Protein AF-F4P5S2-F1 (afdb_monomer)

Structure (mmCIF, N/CA/C/O backbone):
data_AF-F4P5S2-F1
#
_entry.id   AF-F4P5S2-F1
#
loop_
_atom_site.group_PDB
_atom_site.id
_atom_site.type_symbol
_atom_site.label_atom_id
_atom_site.label_alt_id
_atom_site.label_comp_id
_atom_site.label_asym_id
_atom_site.label_entity_id
_atom_site.label_seq_id
_atom_site.pdbx_PDB_ins_code
_atom_site.Cartn_x
_atom_site.Cartn_y
_atom_site.Cartn_z
_atom_site.occupancy
_atom_site.B_iso_or_equiv
_atom_site.auth_seq_id
_atom_site.auth_comp_id
_atom_site.auth_asym_id
_atom_site.auth_atom_id
_atom_site.pdbx_PDB_model_num
ATOM 1 N N . MET A 1 1 ? -34.355 9.471 0.341 1.00 39.41 1 MET A N 1
ATOM 2 C CA . MET A 1 1 ? -32.904 9.428 0.602 1.00 39.41 1 MET A CA 1
ATOM 3 C C . MET A 1 1 ? -32.851 9.236 2.093 1.00 39.41 1 MET A C 1
ATOM 5 O O . MET A 1 1 ? -32.996 10.205 2.818 1.00 39.41 1 MET A O 1
ATOM 9 N N . ASP A 1 2 ? -32.959 7.976 2.501 1.00 43.66 2 ASP A N 1
ATOM 10 C CA . ASP A 1 2 ? -33.248 7.630 3.889 1.00 43.66 2 ASP A CA 1
ATOM 11 C C . ASP A 1 2 ? -32.023 7.962 4.747 1.00 43.66 2 ASP A C 1
ATOM 13 O O . ASP A 1 2 ? -30.894 7.667 4.350 1.00 43.66 2 ASP A O 1
ATOM 17 N N . ASP A 1 3 ? -32.262 8.644 5.869 1.00 42.47 3 ASP A N 1
ATOM 18 C CA . ASP A 1 3 ? -31.265 9.054 6.859 1.00 42.47 3 ASP A CA 1
ATOM 19 C C . ASP A 1 3 ? -30.568 7.818 7.447 1.00 42.47 3 ASP A C 1
ATOM 21 O O . ASP A 1 3 ? -30.984 7.263 8.462 1.00 42.47 3 ASP A O 1
ATOM 25 N N . PHE A 1 4 ? -29.470 7.381 6.833 1.00 51.34 4 PHE A N 1
ATOM 26 C CA . PHE A 1 4 ? -28.560 6.415 7.457 1.00 51.34 4 PHE A CA 1
ATOM 27 C C . PHE A 1 4 ? -27.821 7.010 8.671 1.00 51.34 4 PHE A C 1
ATOM 29 O O . PHE A 1 4 ? -27.240 6.259 9.448 1.00 51.34 4 PHE A O 1
ATOM 36 N N . ASP A 1 5 ? -27.908 8.328 8.889 1.00 53.31 5 ASP A N 1
ATOM 37 C CA . ASP A 1 5 ? -27.388 9.012 10.081 1.00 53.31 5 ASP A CA 1
ATOM 38 C C . ASP A 1 5 ? -28.162 8.665 11.371 1.00 53.31 5 ASP A C 1
ATOM 40 O O . ASP A 1 5 ? -27.690 8.965 12.468 1.00 53.31 5 ASP A O 1
ATOM 44 N N . SER A 1 6 ? -29.333 8.013 11.289 1.00 57.22 6 SER A N 1
ATOM 45 C CA . SER A 1 6 ? -30.116 7.656 12.483 1.00 57.22 6 SER A CA 1
ATOM 46 C C . SER A 1 6 ? -29.718 6.323 13.124 1.00 57.22 6 SER A C 1
ATOM 48 O O . SER A 1 6 ? -30.182 6.018 14.224 1.00 57.22 6 SER A O 1
ATOM 50 N N . VAL A 1 7 ? -28.911 5.498 12.450 1.00 62.19 7 VAL A N 1
ATOM 51 C CA . VAL A 1 7 ? -28.465 4.204 12.980 1.00 62.19 7 VAL A CA 1
ATOM 52 C C . VAL A 1 7 ? -27.011 4.337 13.404 1.00 62.19 7 VAL A C 1
ATOM 54 O O . VAL A 1 7 ? -26.093 4.168 12.605 1.00 62.19 7 VAL A O 1
ATOM 57 N N . LEU A 1 8 ? -26.801 4.638 14.686 1.00 71.31 8 LEU A N 1
ATOM 58 C CA . LEU A 1 8 ? -25.478 4.575 15.294 1.00 71.31 8 LEU A CA 1
ATOM 59 C C . LEU A 1 8 ? -25.042 3.105 15.355 1.00 71.31 8 LEU A C 1
ATOM 61 O O . LEU A 1 8 ? -25.418 2.369 16.266 1.00 71.31 8 LEU A O 1
ATOM 65 N N . VAL A 1 9 ? -24.285 2.671 14.351 1.00 77.06 9 VAL A N 1
ATOM 66 C CA . VAL A 1 9 ? -23.617 1.369 14.360 1.00 77.06 9 VAL A CA 1
ATOM 67 C C . VAL A 1 9 ? -22.382 1.500 15.244 1.00 77.06 9 VAL A C 1
ATOM 69 O O . VAL A 1 9 ? -21.414 2.154 14.859 1.00 77.06 9 VAL A O 1
ATOM 72 N N . ASP A 1 10 ? -22.438 0.909 16.435 1.00 81.12 10 ASP A N 1
ATOM 73 C CA . ASP A 1 10 ? -21.321 0.899 17.377 1.00 81.12 10 ASP A CA 1
ATOM 74 C C . ASP A 1 10 ? -20.525 -0.408 17.269 1.00 81.12 10 ASP A C 1
ATOM 76 O O . ASP A 1 10 ? -21.088 -1.502 17.187 1.00 81.12 10 ASP A O 1
ATOM 80 N N . CYS A 1 11 ? -19.204 -0.282 17.269 1.00 81.31 11 CYS A N 1
ATOM 81 C CA . CYS A 1 11 ? -18.272 -1.385 17.434 1.00 81.31 11 CYS A CA 1
ATOM 82 C C . CYS A 1 11 ? -17.048 -0.866 18.195 1.00 81.31 11 CYS A C 1
ATOM 84 O O . CYS A 1 11 ? -16.439 0.144 17.814 1.00 81.31 11 CYS A O 1
ATOM 86 N N . LEU A 1 12 ? -16.656 -1.557 19.271 1.00 90.56 12 LEU A N 1
ATOM 87 C CA . LEU A 1 12 ? -15.637 -1.076 20.204 1.00 90.56 12 LEU A CA 1
ATOM 88 C C . LEU A 1 12 ? -14.408 -2.005 20.229 1.00 90.56 12 LEU A C 1
ATOM 90 O O . LEU A 1 12 ? -14.130 -2.610 21.264 1.00 90.56 12 LEU A O 1
ATOM 94 N N . PRO A 1 13 ? -13.597 -2.091 19.146 1.00 90.88 13 PRO A N 1
ATOM 95 C CA . PRO A 1 13 ? -12.479 -3.038 19.059 1.00 90.88 13 PRO A CA 1
ATOM 96 C C . PRO A 1 13 ? -11.440 -2.978 20.187 1.00 90.88 13 PRO A C 1
ATOM 98 O O . PRO A 1 13 ? -10.724 -3.950 20.392 1.00 90.88 13 PRO A O 1
ATOM 101 N N . TYR A 1 14 ? -11.283 -1.844 20.882 1.00 91.62 14 TYR A N 1
ATOM 102 C CA . TYR A 1 14 ? -10.324 -1.729 21.990 1.00 91.62 14 TYR A CA 1
ATOM 103 C C . TYR A 1 14 ? -10.880 -2.219 23.337 1.00 91.62 14 TYR A C 1
ATOM 105 O O . TYR A 1 14 ? -10.105 -2.357 24.285 1.00 91.62 14 TYR A O 1
ATOM 113 N N . ILE A 1 15 ? -12.194 -2.436 23.447 1.00 91.38 15 ILE A N 1
ATOM 114 C CA . ILE A 1 15 ? -12.884 -2.872 24.673 1.00 91.38 15 ILE A CA 1
ATOM 115 C C . ILE A 1 15 ? -13.460 -4.278 24.509 1.00 91.38 15 ILE A C 1
ATOM 117 O O . ILE A 1 15 ? -13.425 -5.052 25.469 1.00 91.38 15 ILE A O 1
ATOM 121 N N . ASP A 1 16 ? -14.031 -4.558 23.336 1.00 90.19 16 ASP A N 1
ATOM 122 C CA . ASP A 1 16 ? -14.730 -5.799 23.036 1.00 90.19 16 ASP A CA 1
ATOM 123 C C . ASP A 1 16 ? -13.772 -6.997 23.123 1.00 90.19 16 ASP A C 1
ATOM 125 O O . ASP A 1 16 ? -12.591 -6.880 22.785 1.00 90.19 16 ASP A O 1
ATOM 129 N N . PRO A 1 17 ? -14.253 -8.157 23.603 1.00 85.94 17 PRO A N 1
ATOM 130 C CA . PRO A 1 17 ? -13.457 -9.372 23.619 1.00 85.94 17 PRO A CA 1
ATOM 131 C C . PRO A 1 17 ? -13.188 -9.862 22.194 1.00 85.94 17 PRO A C 1
ATOM 133 O O . PRO A 1 17 ? -14.006 -9.678 21.290 1.00 85.94 17 PRO A O 1
ATOM 136 N N . ASP A 1 18 ? -12.065 -10.555 22.017 1.00 87.38 18 ASP A N 1
ATOM 137 C CA . ASP A 1 18 ? -11.764 -11.224 20.756 1.00 87.38 18 ASP A CA 1
ATOM 138 C C . ASP A 1 18 ? -12.871 -12.234 20.410 1.00 87.38 18 ASP A C 1
ATOM 140 O O . ASP A 1 18 ? -13.351 -12.987 21.264 1.00 87.38 18 ASP A O 1
ATOM 144 N N . TYR A 1 19 ? -13.268 -12.255 19.140 1.00 86.56 19 TYR A N 1
ATOM 145 C CA . TYR A 1 19 ? -14.227 -13.210 18.594 1.00 86.56 19 TYR A CA 1
ATOM 146 C C . TYR A 1 19 ? -13.533 -14.179 17.636 1.00 86.56 19 TYR A C 1
ATOM 148 O O . TYR A 1 19 ? -12.491 -13.867 17.061 1.00 86.56 19 TYR A O 1
ATOM 156 N N . ASP A 1 20 ? -14.126 -15.358 17.439 1.00 92.00 20 ASP A N 1
ATOM 157 C CA . ASP A 1 20 ? -13.658 -16.299 16.422 1.00 92.00 20 ASP A CA 1
ATOM 158 C C . ASP A 1 20 ? -14.174 -15.858 15.040 1.00 92.00 20 ASP A C 1
ATOM 160 O O . ASP A 1 20 ? -15.390 -15.910 14.798 1.00 92.00 20 ASP A O 1
ATOM 164 N N . PRO A 1 21 ? -13.289 -15.425 14.121 1.00 91.00 21 PRO A N 1
ATOM 165 C CA . PRO A 1 21 ? -13.704 -14.965 12.803 1.00 91.00 21 PRO A CA 1
ATOM 166 C C . PRO A 1 21 ? -14.423 -16.061 12.010 1.00 91.00 21 PRO A C 1
ATOM 168 O O . PRO A 1 21 ? -15.339 -15.748 11.258 1.00 91.00 21 PRO A O 1
ATOM 171 N N . ALA A 1 22 ? -14.102 -17.344 12.222 1.00 94.19 22 ALA A N 1
ATOM 172 C CA . ALA A 1 22 ? -14.733 -18.435 11.482 1.00 94.19 22 ALA A CA 1
ATOM 173 C C . ALA A 1 22 ? -16.233 -18.565 11.796 1.00 94.19 22 ALA A C 1
ATOM 175 O O . ALA A 1 22 ? -17.035 -18.859 10.907 1.00 94.19 22 ALA A O 1
ATOM 176 N N . ILE A 1 23 ? -16.623 -18.320 13.051 1.00 94.00 23 ILE A N 1
ATOM 177 C CA . ILE A 1 23 ? -18.030 -18.354 13.472 1.00 94.00 23 ILE A CA 1
ATOM 178 C C . ILE A 1 23 ? -18.777 -17.159 12.880 1.00 94.00 23 ILE A C 1
ATOM 180 O O . ILE A 1 23 ? -19.870 -17.326 12.338 1.00 94.00 23 ILE A O 1
ATOM 184 N N . VAL A 1 24 ? -18.180 -15.966 12.954 1.00 91.88 24 VAL A N 1
ATOM 185 C CA . VAL A 1 24 ? -18.775 -14.744 12.397 1.00 91.88 24 VAL A CA 1
ATOM 186 C C . VAL A 1 24 ? -18.951 -14.877 10.886 1.00 91.88 24 VAL A C 1
ATOM 188 O O . VAL A 1 24 ? -20.049 -14.650 10.385 1.00 91.88 24 VAL A O 1
ATOM 191 N N . ASP A 1 25 ? -17.928 -15.347 10.174 1.00 93.31 25 ASP A N 1
ATOM 192 C CA . ASP A 1 25 ? -17.987 -15.572 8.730 1.00 93.31 25 ASP A CA 1
ATOM 193 C C . ASP A 1 25 ? -19.048 -16.614 8.357 1.00 93.31 25 ASP A C 1
ATOM 195 O O . ASP A 1 25 ? -19.761 -16.445 7.367 1.00 93.31 25 ASP A O 1
ATOM 199 N N . ALA A 1 26 ? -19.205 -17.688 9.137 1.00 94.38 26 ALA A N 1
ATOM 200 C CA . ALA A 1 26 ? -20.251 -18.681 8.899 1.00 94.38 26 ALA A CA 1
ATOM 201 C C . ALA A 1 26 ? -21.661 -18.084 9.051 1.00 94.38 26 ALA A C 1
ATOM 203 O O . ALA A 1 26 ? -22.523 -18.339 8.208 1.00 94.38 26 ALA A O 1
ATOM 204 N N . LEU A 1 27 ? -21.889 -17.261 10.081 1.00 93.19 27 LEU A N 1
ATOM 205 C CA . LEU A 1 27 ? -23.165 -16.572 10.304 1.00 93.19 27 LEU A CA 1
ATOM 206 C C . LEU A 1 27 ? -23.451 -15.541 9.206 1.00 93.19 27 LEU A C 1
ATOM 208 O O . LEU A 1 27 ? -24.555 -15.517 8.664 1.00 93.19 27 LEU A O 1
ATOM 212 N N . VAL A 1 28 ? -22.446 -14.748 8.820 1.00 90.62 28 VAL A N 1
ATOM 213 C CA . VAL A 1 28 ? -22.549 -13.794 7.707 1.00 90.62 28 VAL A CA 1
ATOM 214 C C . VAL A 1 28 ? -22.881 -14.530 6.411 1.00 90.62 28 VAL A C 1
ATOM 216 O O . VAL A 1 28 ? -23.783 -14.121 5.688 1.00 90.62 28 VAL A O 1
ATOM 219 N N . ASN A 1 29 ? -22.216 -15.650 6.123 1.00 89.44 29 ASN A N 1
ATOM 220 C CA . ASN A 1 29 ? -22.495 -16.444 4.928 1.00 89.44 29 ASN A CA 1
ATOM 221 C C . ASN A 1 29 ? -23.897 -17.066 4.940 1.00 89.44 29 ASN A C 1
ATOM 223 O O . ASN A 1 29 ? -24.543 -17.108 3.892 1.00 89.44 29 ASN A O 1
ATOM 227 N N . ALA A 1 30 ? -24.384 -17.522 6.096 1.00 91.25 30 ALA A N 1
ATOM 228 C CA . ALA A 1 30 ? -25.746 -18.028 6.238 1.00 91.25 30 ALA A CA 1
ATOM 229 C C . ALA A 1 30 ? -26.787 -16.926 5.972 1.00 91.25 30 ALA A C 1
ATOM 231 O O . ALA A 1 30 ? -27.735 -17.147 5.215 1.00 91.25 30 ALA A O 1
ATOM 232 N N . GLU A 1 31 ? -26.578 -15.721 6.511 1.00 89.25 31 GLU A N 1
ATOM 233 C CA . GLU A 1 31 ? -27.450 -14.577 6.230 1.00 89.25 31 GLU A CA 1
ATOM 234 C C . GLU A 1 31 ? -27.371 -14.138 4.770 1.00 89.25 31 GLU A C 1
ATOM 236 O O . GLU A 1 31 ? -28.398 -13.897 4.144 1.00 89.25 31 GLU A O 1
ATOM 241 N N . LEU A 1 32 ? -26.179 -14.128 4.169 1.00 85.06 32 LEU A N 1
ATOM 242 C CA . LEU A 1 32 ? -26.022 -13.838 2.744 1.00 85.06 32 LEU A CA 1
ATOM 243 C C . LEU A 1 32 ? -26.788 -14.836 1.863 1.00 85.06 32 LEU A C 1
ATOM 245 O O . LEU A 1 32 ? -27.347 -14.428 0.847 1.00 85.06 32 LEU A O 1
ATOM 249 N N . GLN A 1 33 ? -26.841 -16.119 2.238 1.00 85.19 33 GLN A N 1
ATOM 250 C CA . GLN A 1 33 ? -27.621 -17.142 1.528 1.00 85.19 33 GLN A CA 1
ATOM 251 C C . GLN A 1 33 ? -29.136 -16.975 1.710 1.00 85.19 33 GLN A C 1
ATOM 253 O O . GLN A 1 33 ? -29.898 -17.261 0.787 1.00 85.19 33 GLN A O 1
ATOM 258 N N . SER A 1 34 ? -29.570 -16.531 2.890 1.00 84.88 34 SER A N 1
ATOM 259 C CA . SER A 1 34 ? -30.978 -16.271 3.213 1.00 84.88 34 SER A CA 1
ATOM 260 C C . SER A 1 34 ? -31.485 -14.973 2.572 1.00 84.88 34 SER A C 1
ATOM 262 O O . SER A 1 34 ? -32.631 -14.873 2.117 1.00 84.88 34 SER A O 1
ATOM 264 N N . SER A 1 35 ? -30.614 -13.966 2.499 1.00 79.50 35 SER A N 1
ATOM 265 C CA . SER A 1 35 ? -30.935 -12.651 1.972 1.00 79.50 35 SER A CA 1
ATOM 266 C C . SER A 1 35 ? -31.195 -12.718 0.466 1.00 79.50 35 SER A C 1
ATOM 268 O O . SER A 1 35 ? -30.410 -13.249 -0.315 1.00 79.50 35 SER A O 1
ATOM 270 N N . ARG A 1 36 ? -32.309 -12.125 0.031 1.00 70.38 36 ARG A N 1
ATOM 271 C CA . ARG A 1 36 ? -32.622 -11.932 -1.398 1.00 70.38 36 ARG A CA 1
ATOM 272 C C . ARG A 1 36 ? -31.975 -10.676 -1.975 1.00 70.38 36 ARG A C 1
ATOM 274 O O . ARG A 1 36 ? -32.333 -10.257 -3.074 1.00 70.38 36 ARG A O 1
ATOM 281 N N . ILE A 1 37 ? -31.084 -10.041 -1.216 1.00 70.00 37 ILE A N 1
ATOM 282 C CA . ILE A 1 37 ? -30.388 -8.844 -1.661 1.00 70.00 37 ILE A CA 1
ATOM 283 C C . ILE A 1 37 ? -29.355 -9.322 -2.683 1.00 70.00 37 ILE A C 1
ATOM 285 O O . ILE A 1 37 ? -28.470 -10.106 -2.326 1.00 70.00 37 ILE A O 1
ATOM 289 N N . PRO A 1 38 ? -29.467 -8.921 -3.961 1.00 66.25 38 PRO A N 1
ATOM 290 C CA . PRO A 1 38 ? -28.441 -9.250 -4.931 1.00 66.25 38 PRO A CA 1
ATOM 291 C C . PRO A 1 38 ? -27.126 -8.680 -4.411 1.00 66.25 38 PRO A C 1
ATOM 293 O O . PRO A 1 38 ? -27.067 -7.516 -4.004 1.00 66.25 38 PRO A O 1
ATOM 296 N N . ARG A 1 39 ? -26.074 -9.508 -4.388 1.00 66.19 39 ARG A N 1
ATOM 297 C CA . ARG A 1 39 ? -24.736 -9.010 -4.061 1.00 66.19 39 ARG A CA 1
ATOM 298 C C . ARG A 1 39 ? -24.454 -7.809 -4.967 1.00 66.19 39 ARG A C 1
ATOM 300 O O . ARG A 1 39 ? -24.917 -7.811 -6.111 1.00 66.19 39 ARG A O 1
ATOM 307 N N . PRO A 1 40 ? -23.673 -6.817 -4.520 1.00 65.25 40 PRO A N 1
ATOM 308 C CA . PRO A 1 40 ? -22.997 -5.940 -5.454 1.00 65.25 40 PRO A CA 1
ATOM 309 C C . PRO A 1 40 ? -22.031 -6.789 -6.282 1.00 65.25 40 PRO A C 1
ATOM 311 O O . PRO A 1 40 ? -20.861 -6.955 -5.950 1.00 65.25 40 PRO A O 1
ATOM 314 N N . THR A 1 41 ? -22.565 -7.431 -7.316 1.00 62.81 41 THR A N 1
ATOM 315 C CA . THR A 1 41 ? -21.807 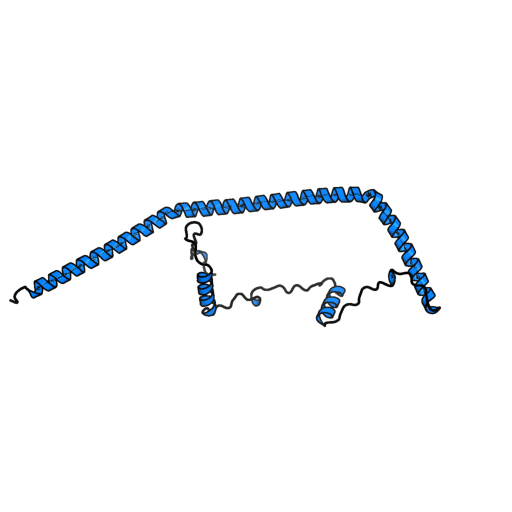-8.153 -8.323 1.00 62.81 41 THR A CA 1
ATOM 316 C C . THR A 1 41 ? -21.014 -7.135 -9.130 1.00 62.81 41 THR A C 1
ATOM 318 O O . THR A 1 41 ? -21.283 -5.931 -9.073 1.00 62.81 41 THR A O 1
ATOM 321 N N . LEU A 1 42 ? -20.065 -7.627 -9.926 1.00 58.34 42 LEU A N 1
ATOM 322 C CA . LEU A 1 42 ? -19.335 -6.810 -10.891 1.00 58.34 42 LEU A CA 1
ATOM 323 C C . LEU A 1 42 ? -20.285 -5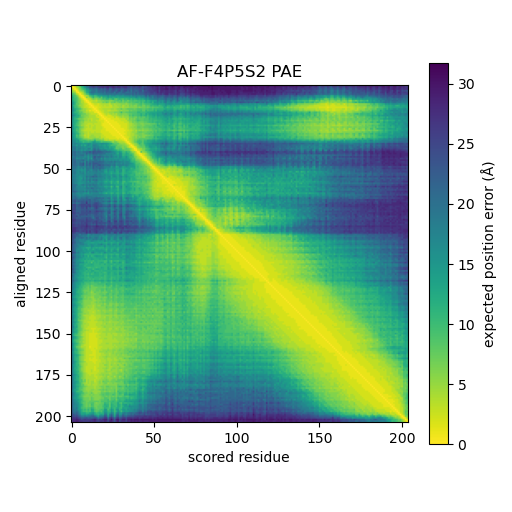.926 -11.723 1.00 58.34 42 LEU A C 1
ATOM 325 O O . LEU A 1 42 ? -19.921 -4.808 -12.025 1.00 58.34 42 LEU A O 1
ATOM 329 N N . ASP A 1 43 ? -21.524 -6.357 -11.972 1.00 61.22 43 ASP A N 1
ATOM 330 C CA . ASP A 1 43 ? -22.561 -5.599 -12.690 1.00 61.22 43 ASP A CA 1
ATOM 331 C C . ASP A 1 43 ? -22.963 -4.255 -12.040 1.00 61.22 43 ASP A C 1
ATOM 333 O O . ASP A 1 43 ? -23.389 -3.334 -12.739 1.00 61.22 43 ASP A O 1
ATOM 337 N N . LEU A 1 44 ? -22.846 -4.113 -10.709 1.00 61.06 44 LEU A N 1
ATOM 338 C CA . LEU A 1 44 ? -23.078 -2.832 -10.017 1.00 61.06 44 LEU A CA 1
ATOM 339 C C . LEU A 1 44 ? -21.853 -1.916 -10.069 1.00 61.06 44 LEU A C 1
ATOM 341 O O . LEU A 1 44 ? -21.980 -0.693 -9.963 1.00 61.06 44 LEU A O 1
ATOM 345 N N . ILE A 1 45 ? -20.668 -2.495 -10.254 1.00 66.56 45 ILE A N 1
ATOM 346 C CA . ILE A 1 45 ? -19.473 -1.746 -10.604 1.00 66.56 45 ILE A CA 1
ATOM 347 C C . ILE A 1 45 ? -19.627 -1.469 -12.094 1.00 66.56 45 ILE A C 1
ATOM 349 O O . ILE A 1 45 ? -19.345 -2.324 -12.922 1.00 66.56 45 ILE A O 1
ATOM 353 N N . LYS A 1 46 ? -20.091 -0.272 -12.466 1.00 62.62 46 LYS A N 1
ATOM 354 C CA . LYS A 1 46 ? -19.936 0.201 -13.846 1.00 62.62 46 LYS A CA 1
ATOM 355 C C . LYS A 1 46 ? -18.438 0.294 -14.121 1.00 62.62 46 LYS A C 1
ATOM 357 O O . LYS A 1 46 ? -17.829 1.347 -13.945 1.00 62.62 46 LYS A O 1
ATOM 362 N N . LEU A 1 47 ? -17.827 -0.836 -14.455 1.00 61.53 47 LEU A N 1
ATOM 363 C CA . LEU A 1 47 ? -16.482 -0.888 -14.957 1.00 61.53 47 LEU A CA 1
ATOM 364 C C . LEU A 1 47 ? -16.619 -0.188 -16.294 1.00 61.53 47 LEU A C 1
ATOM 366 O O . LEU A 1 47 ? -17.246 -0.712 -17.210 1.00 61.53 47 LEU A O 1
ATOM 370 N N . ASN A 1 48 ? -16.164 1.060 -16.353 1.00 66.06 48 ASN A N 1
ATOM 371 C CA . ASN A 1 48 ? -16.022 1.738 -17.625 1.00 66.06 48 ASN A CA 1
ATOM 372 C C . ASN A 1 48 ? -15.199 0.768 -18.469 1.00 66.06 48 ASN A C 1
ATOM 374 O O . ASN A 1 48 ? -14.061 0.492 -18.091 1.00 66.06 48 ASN A O 1
ATOM 378 N N . GLU A 1 49 ? -15.795 0.167 -19.498 1.00 68.12 49 GLU A N 1
ATOM 379 C CA . GLU A 1 49 ? -15.086 -0.743 -20.387 1.00 68.12 49 GLU A CA 1
ATOM 380 C C . GLU A 1 49 ? -13.936 0.068 -20.980 1.00 68.12 49 GLU A C 1
ATOM 382 O O . GLU A 1 49 ? -14.120 0.922 -21.847 1.00 68.12 49 GLU A O 1
ATOM 387 N N . THR A 1 50 ? -12.748 -0.077 -20.398 1.00 73.31 50 THR A N 1
ATOM 388 C CA . THR A 1 50 ? -11.580 0.659 -20.849 1.00 73.31 50 THR A CA 1
ATOM 389 C C . THR A 1 50 ? -11.145 -0.001 -22.137 1.00 73.31 50 THR A C 1
ATOM 391 O O . THR A 1 50 ? -10.552 -1.079 -22.111 1.00 73.31 50 THR A O 1
ATOM 394 N N . GLU A 1 51 ? -11.464 0.644 -23.255 1.00 77.75 51 GLU A N 1
ATOM 395 C CA . GLU A 1 51 ? -10.948 0.291 -24.572 1.00 77.75 51 GLU A CA 1
ATOM 396 C C . GLU A 1 51 ? -9.414 0.351 -24.527 1.00 77.75 51 GLU A C 1
ATOM 398 O O . GLU A 1 51 ? -8.802 1.424 -24.513 1.00 77.75 51 GLU A O 1
ATOM 403 N N . LEU A 1 52 ? -8.782 -0.820 -24.454 1.00 81.31 52 LEU A N 1
ATOM 404 C CA . LEU A 1 52 ? -7.331 -0.943 -24.520 1.00 81.31 52 LEU A CA 1
ATOM 405 C C . LEU A 1 52 ? -6.855 -0.446 -25.890 1.00 81.31 52 LEU A C 1
ATOM 407 O O . LEU A 1 52 ? -7.408 -0.816 -26.921 1.00 81.31 52 LEU A O 1
ATOM 411 N N . PHE A 1 53 ? -5.805 0.378 -25.897 1.00 87.56 53 PHE A N 1
ATOM 412 C CA . PHE A 1 53 ? -5.166 0.887 -27.119 1.00 87.56 53 PHE A CA 1
ATOM 413 C C . PHE A 1 53 ? -6.064 1.722 -28.045 1.00 87.56 53 PHE A C 1
ATOM 415 O O . PHE A 1 53 ? -5.834 1.745 -29.253 1.00 87.56 53 PHE A O 1
ATOM 422 N N . LYS A 1 54 ? -7.030 2.469 -27.495 1.00 85.06 54 LYS A N 1
ATOM 423 C CA . LYS A 1 54 ? -7.904 3.372 -28.266 1.00 85.06 54 LYS A CA 1
ATOM 424 C C . LYS A 1 54 ? -7.154 4.279 -29.253 1.00 85.06 54 LYS A C 1
ATOM 426 O O . LYS A 1 54 ? -7.563 4.416 -30.401 1.00 85.06 54 LYS A O 1
ATOM 431 N N . ASP A 1 55 ? -6.024 4.837 -28.822 1.00 89.50 55 ASP A N 1
ATOM 432 C CA . ASP A 1 55 ? -5.210 5.752 -29.635 1.00 89.50 55 ASP A CA 1
ATOM 433 C C . ASP A 1 55 ? -4.203 5.026 -30.553 1.00 89.50 55 ASP A C 1
ATOM 435 O O . ASP A 1 55 ? -3.489 5.649 -31.343 1.00 89.50 55 ASP A O 1
ATOM 439 N N . HIS A 1 56 ? -4.120 3.696 -30.464 1.00 91.25 56 HIS A N 1
ATOM 440 C CA . HIS A 1 56 ? -3.127 2.876 -31.153 1.00 91.25 56 HIS A CA 1
ATOM 441 C C . HIS A 1 56 ? -3.789 1.697 -31.885 1.00 91.25 56 HIS A C 1
ATOM 443 O O . HIS A 1 56 ? -3.719 0.557 -31.417 1.00 91.25 56 HIS A O 1
ATOM 449 N N . PRO A 1 57 ? -4.356 1.930 -33.087 1.00 90.12 57 PRO A N 1
ATOM 450 C CA . PRO A 1 57 ? -5.103 0.910 -33.828 1.00 90.12 57 PRO A CA 1
ATOM 451 C C . PRO A 1 57 ? -4.252 -0.311 -34.201 1.00 90.12 57 PRO A C 1
ATOM 453 O O . PRO A 1 57 ? -4.767 -1.421 -34.283 1.00 90.12 57 PRO A O 1
ATOM 456 N N . ALA A 1 58 ? -2.937 -0.136 -34.374 1.00 88.75 58 ALA A N 1
ATOM 457 C CA . ALA A 1 58 ? -2.017 -1.247 -34.613 1.00 88.75 58 ALA A CA 1
ATOM 458 C C . ALA A 1 58 ? -1.925 -2.202 -33.409 1.00 88.75 58 ALA A C 1
ATOM 460 O O . ALA A 1 58 ? -1.877 -3.414 -33.589 1.00 88.75 58 ALA A O 1
ATOM 461 N N . LEU A 1 59 ? -1.925 -1.667 -32.183 1.00 88.81 59 LEU A N 1
ATOM 462 C CA . LEU A 1 59 ? -1.879 -2.474 -30.962 1.00 88.81 59 LEU A CA 1
ATOM 463 C C . LEU A 1 59 ? -3.238 -3.117 -30.669 1.00 88.81 59 LEU A C 1
ATOM 465 O O . LEU A 1 59 ? -3.274 -4.278 -30.274 1.00 88.81 59 LEU A O 1
ATOM 469 N N . ALA A 1 60 ? -4.336 -2.402 -30.930 1.00 89.81 60 ALA A N 1
ATOM 470 C CA . ALA A 1 60 ? -5.685 -2.961 -30.847 1.00 89.81 60 ALA A CA 1
ATOM 471 C C . ALA A 1 60 ? -5.856 -4.155 -31.804 1.00 89.81 60 ALA A C 1
ATOM 473 O O . ALA A 1 60 ? -6.257 -5.234 -31.381 1.00 89.81 60 ALA A O 1
ATOM 474 N N . GLY A 1 61 ? -5.423 -4.019 -33.063 1.00 89.19 61 GLY A N 1
ATOM 475 C CA . GLY A 1 61 ? -5.472 -5.119 -34.030 1.00 89.19 61 GLY A CA 1
ATOM 476 C C . GLY A 1 61 ? -4.605 -6.323 -33.639 1.00 89.19 61 GLY A C 1
ATOM 477 O O . GLY A 1 61 ? -4.996 -7.463 -33.877 1.00 89.19 61 GLY A O 1
ATOM 478 N N . LEU A 1 62 ? -3.447 -6.103 -33.003 1.00 86.94 62 LEU A N 1
ATOM 479 C CA . LEU A 1 62 ? -2.633 -7.197 -32.457 1.00 86.94 62 LEU A CA 1
ATOM 480 C C . LEU A 1 62 ? -3.325 -7.893 -31.280 1.00 86.94 62 LEU A C 1
ATOM 482 O O . LEU A 1 62 ? -3.243 -9.115 -31.162 1.00 86.94 62 LEU A O 1
ATOM 486 N N . LEU A 1 63 ? -4.018 -7.137 -30.426 1.00 88.00 63 LEU A N 1
ATOM 487 C CA . LEU A 1 63 ? -4.800 -7.690 -29.324 1.00 88.00 63 LEU A CA 1
ATOM 488 C C . LEU A 1 63 ? -5.926 -8.592 -29.850 1.00 88.00 63 LEU A C 1
ATOM 490 O O . LEU A 1 63 ? -6.073 -9.713 -29.364 1.00 88.00 63 LEU A O 1
ATOM 494 N N . ASP A 1 64 ? -6.637 -8.155 -30.892 1.00 89.38 64 ASP A N 1
ATOM 495 C CA . ASP A 1 64 ? -7.684 -8.942 -31.554 1.00 89.38 64 ASP A CA 1
ATOM 496 C C . ASP A 1 64 ? -7.125 -10.219 -32.201 1.00 89.38 64 ASP A C 1
ATOM 498 O O . ASP A 1 64 ? -7.716 -11.294 -32.097 1.00 89.38 64 ASP A O 1
ATOM 502 N N . GLN A 1 65 ? -5.947 -10.137 -32.829 1.00 88.69 65 GLN A N 1
ATOM 503 C CA . GLN A 1 65 ? -5.266 -11.301 -33.408 1.00 88.69 65 GLN A CA 1
ATOM 504 C C . GLN A 1 65 ? -4.870 -12.329 -32.344 1.00 88.69 65 GLN A C 1
ATOM 506 O O . GLN A 1 65 ?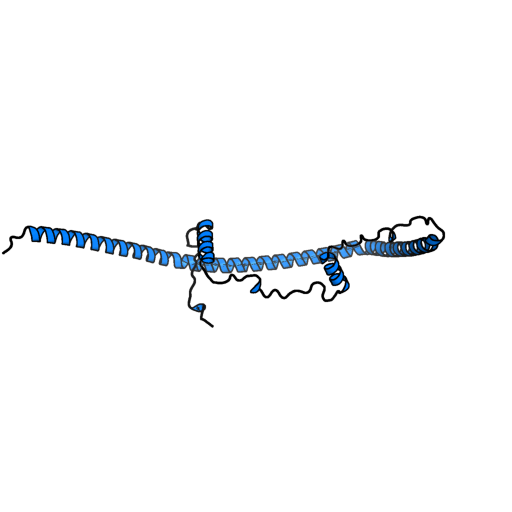 -5.058 -13.532 -32.543 1.00 88.69 65 GLN A O 1
ATOM 511 N N . VAL A 1 66 ? -4.356 -11.867 -31.202 1.00 87.56 66 VAL A N 1
ATOM 512 C CA . VAL A 1 66 ? -4.023 -12.737 -30.067 1.00 87.56 66 VAL A CA 1
ATOM 513 C C . VAL A 1 66 ? -5.290 -13.338 -29.455 1.00 87.56 66 VAL A C 1
ATOM 515 O O . VAL A 1 66 ? -5.299 -14.531 -29.151 1.00 87.56 66 VAL A O 1
ATOM 518 N N . ALA A 1 67 ? -6.372 -12.562 -29.332 1.00 87.31 67 ALA A N 1
ATOM 519 C CA . ALA A 1 67 ? -7.672 -13.047 -28.867 1.00 87.31 67 ALA A CA 1
ATOM 520 C C . ALA A 1 67 ? -8.261 -14.118 -29.804 1.00 87.31 67 ALA A C 1
ATOM 522 O O . ALA A 1 67 ? -8.842 -15.097 -29.338 1.00 87.31 67 ALA A O 1
ATOM 523 N N . ALA A 1 68 ? -8.032 -13.993 -31.114 1.00 90.44 68 ALA A N 1
ATOM 524 C CA . ALA A 1 68 ? -8.366 -15.004 -32.115 1.00 90.44 68 ALA A CA 1
ATOM 525 C C . ALA A 1 68 ? -7.424 -16.231 -32.106 1.00 90.44 68 ALA A C 1
ATOM 527 O O . ALA A 1 68 ? -7.591 -17.144 -32.915 1.00 90.44 68 ALA A O 1
ATOM 528 N N . GLY A 1 69 ? -6.430 -16.274 -31.211 1.00 87.56 69 GLY A N 1
ATOM 529 C CA . GLY A 1 69 ? -5.491 -17.388 -31.067 1.00 87.56 69 GLY A CA 1
ATOM 530 C C . GLY A 1 69 ? -4.365 -17.416 -32.107 1.00 87.56 69 GLY A C 1
ATOM 531 O O . GLY A 1 69 ? -3.656 -18.421 -32.215 1.00 87.56 69 GLY A O 1
ATOM 532 N N . ILE A 1 70 ? -4.168 -16.337 -32.870 1.00 87.75 70 ILE A N 1
ATOM 533 C CA . ILE A 1 70 ? -3.081 -16.226 -33.847 1.00 87.75 70 ILE A CA 1
ATOM 534 C C . ILE A 1 70 ? -1.787 -15.918 -33.088 1.00 87.75 70 ILE A C 1
ATOM 536 O O . ILE A 1 70 ? -1.651 -14.885 -32.433 1.00 87.75 70 ILE A O 1
ATOM 540 N N . LYS A 1 71 ? -0.807 -16.825 -33.168 1.00 81.19 71 LYS A N 1
ATOM 541 C CA . LYS A 1 71 ? 0.517 -16.599 -32.573 1.00 81.19 71 LYS A CA 1
ATOM 542 C C . LYS A 1 71 ? 1.234 -15.480 -33.330 1.00 81.19 71 LYS A C 1
ATOM 544 O O . LYS A 1 71 ? 1.354 -15.545 -34.551 1.00 81.19 71 LYS A O 1
ATOM 549 N N . MET A 1 72 ? 1.739 -14.485 -32.600 1.00 78.94 72 MET A N 1
ATOM 550 C CA . MET A 1 72 ? 2.536 -13.403 -33.182 1.00 78.94 72 MET A CA 1
ATOM 551 C C . MET A 1 72 ? 3.782 -13.952 -33.889 1.00 78.94 72 MET A C 1
ATOM 553 O O . MET A 1 72 ? 4.422 -14.891 -33.408 1.00 78.94 72 MET A O 1
ATOM 557 N N . GLN A 1 73 ? 4.131 -13.345 -35.025 1.00 79.56 73 GLN A N 1
ATOM 558 C CA . GLN A 1 73 ? 5.381 -13.642 -35.719 1.00 79.56 73 GLN A CA 1
ATOM 559 C C . GLN A 1 73 ? 6.561 -13.232 -34.835 1.00 79.56 73 GLN A C 1
ATOM 561 O O . GLN A 1 73 ? 6.559 -12.156 -34.232 1.00 79.56 73 GLN A O 1
ATOM 566 N N . ALA A 1 74 ? 7.564 -14.105 -34.738 1.00 79.44 74 ALA A N 1
ATOM 567 C CA . ALA A 1 74 ? 8.798 -13.775 -34.043 1.00 79.44 74 ALA A CA 1
ATOM 568 C C . ALA A 1 74 ? 9.475 -12.582 -34.731 1.00 79.44 74 ALA A C 1
ATOM 570 O O . ALA A 1 74 ? 9.397 -12.437 -35.951 1.00 79.44 74 ALA A O 1
ATOM 571 N N . ILE A 1 75 ? 10.148 -11.741 -33.942 1.00 81.69 75 ILE A N 1
ATOM 572 C CA . ILE A 1 75 ? 10.950 -10.643 -34.485 1.00 81.69 75 ILE A CA 1
ATOM 573 C C . ILE A 1 75 ? 11.965 -11.241 -35.455 1.00 81.69 75 ILE A C 1
ATOM 575 O O . ILE A 1 75 ? 12.716 -12.150 -35.095 1.00 81.69 75 ILE A O 1
ATOM 579 N N . ASP A 1 76 ? 11.985 -10.717 -36.676 1.00 79.62 76 ASP A N 1
ATOM 580 C CA . ASP A 1 76 ? 12.954 -11.134 -37.670 1.00 79.62 76 ASP A CA 1
ATOM 581 C C . ASP A 1 76 ? 14.363 -10.723 -37.224 1.00 79.62 76 ASP A C 1
ATOM 583 O O . ASP A 1 76 ? 14.702 -9.541 -37.118 1.00 79.62 76 ASP A O 1
ATOM 587 N N . THR A 1 77 ? 15.183 -11.726 -36.923 1.00 80.62 77 THR A N 1
ATOM 588 C CA . THR A 1 77 ? 16.566 -11.529 -36.480 1.00 80.62 77 THR A CA 1
ATOM 589 C C . THR A 1 77 ? 17.560 -11.538 -37.638 1.00 80.62 77 THR A C 1
ATOM 591 O O . THR A 1 77 ? 18.716 -11.158 -37.436 1.00 80.62 77 THR A O 1
ATOM 594 N N . THR A 1 78 ? 17.130 -11.919 -38.846 1.00 77.38 78 THR A N 1
ATOM 595 C CA . THR A 1 78 ? 17.994 -12.004 -40.035 1.00 77.38 78 THR A CA 1
ATOM 596 C C . THR A 1 78 ? 18.488 -10.623 -40.461 1.00 77.38 78 THR A C 1
ATOM 598 O O . THR A 1 78 ? 19.654 -10.465 -40.813 1.00 77.38 78 THR A O 1
ATOM 601 N N . ARG A 1 79 ? 17.671 -9.580 -40.260 1.00 74.69 79 ARG A N 1
ATOM 602 C CA . ARG A 1 79 ? 18.037 -8.170 -40.481 1.00 74.69 79 ARG A CA 1
ATOM 603 C C . ARG A 1 79 ? 19.279 -7.712 -39.704 1.00 74.69 79 ARG A C 1
ATOM 605 O O . ARG A 1 79 ? 19.980 -6.802 -40.138 1.00 74.69 79 ARG A O 1
ATOM 612 N N . PHE A 1 80 ? 19.562 -8.319 -38.553 1.00 79.44 80 PHE A N 1
ATOM 613 C CA . PHE A 1 80 ? 20.721 -7.969 -37.722 1.00 79.44 80 PHE A CA 1
ATOM 614 C C . PHE A 1 80 ? 21.948 -8.841 -37.995 1.00 79.44 80 PHE A C 1
ATOM 616 O O . PHE A 1 80 ? 22.972 -8.688 -37.328 1.00 79.44 80 PHE A O 1
ATOM 623 N N . ARG A 1 81 ? 21.848 -9.769 -38.948 1.00 81.25 81 ARG A N 1
ATOM 624 C CA . ARG A 1 81 ? 22.930 -10.657 -39.367 1.00 81.25 81 ARG A CA 1
ATOM 625 C C . ARG A 1 81 ? 23.366 -10.286 -40.775 1.00 81.25 81 ARG A C 1
ATOM 627 O O . ARG A 1 81 ? 22.589 -9.743 -41.557 1.00 81.25 81 ARG A O 1
ATOM 634 N N . LEU A 1 82 ? 24.632 -10.536 -41.076 1.00 77.81 82 LEU A N 1
ATOM 635 C CA . LEU A 1 82 ? 25.179 -10.378 -42.415 1.00 77.81 82 LEU A CA 1
ATOM 636 C C . LEU A 1 82 ? 25.474 -11.774 -42.956 1.00 77.81 82 LEU A C 1
ATOM 638 O O . LEU A 1 82 ? 26.562 -12.308 -42.756 1.00 77.81 82 LEU A O 1
ATOM 642 N N . GLU A 1 83 ? 24.460 -12.397 -43.545 1.00 78.56 83 GLU A N 1
ATOM 643 C CA . GLU A 1 83 ? 24.600 -13.705 -44.184 1.00 78.56 83 GLU A CA 1
ATOM 644 C C . GLU A 1 83 ? 25.125 -13.520 -45.613 1.00 78.56 83 GLU A C 1
ATOM 646 O O . GLU A 1 83 ? 24.844 -12.511 -46.267 1.00 78.56 83 GLU A O 1
ATOM 651 N N . ALA A 1 84 ? 25.955 -14.456 -46.075 1.00 80.31 84 ALA A N 1
ATOM 652 C CA . ALA A 1 84 ? 26.484 -14.408 -47.431 1.00 80.31 84 ALA A CA 1
ATOM 653 C C . ALA A 1 84 ? 25.357 -14.753 -48.422 1.00 80.31 84 ALA A C 1
ATOM 655 O O . ALA A 1 84 ? 24.672 -15.750 -48.197 1.00 80.31 84 ALA A O 1
ATOM 656 N N . PRO A 1 85 ? 25.155 -13.963 -49.492 1.00 82.06 85 PRO A N 1
ATOM 657 C CA . PRO A 1 85 ? 24.116 -14.242 -50.477 1.00 82.06 85 PRO A CA 1
ATOM 658 C C . PRO A 1 85 ? 24.420 -15.549 -51.214 1.00 82.06 85 PRO A C 1
ATOM 660 O O . PRO A 1 85 ? 25.571 -15.809 -51.575 1.00 82.06 85 PRO A O 1
ATOM 663 N N . THR A 1 86 ? 23.385 -16.357 -51.428 1.00 80.69 86 THR A N 1
ATOM 664 C CA . THR A 1 86 ? 23.498 -17.683 -52.054 1.00 80.69 86 THR A CA 1
ATOM 665 C C . THR A 1 86 ? 23.309 -17.612 -53.569 1.00 80.69 86 THR A C 1
ATOM 667 O O . THR A 1 86 ? 24.005 -18.314 -54.299 1.00 80.69 86 THR A O 1
ATOM 670 N N . ASP A 1 87 ? 22.435 -16.707 -54.025 1.00 81.44 87 ASP A N 1
ATOM 671 C CA . ASP A 1 87 ? 22.057 -16.509 -55.429 1.00 81.44 87 ASP A CA 1
ATOM 672 C C . ASP A 1 87 ? 22.272 -15.052 -55.893 1.00 81.44 87 ASP A C 1
ATOM 674 O O . ASP A 1 87 ? 22.268 -14.116 -55.090 1.00 81.44 87 ASP A O 1
ATOM 678 N N . GLU A 1 88 ? 22.388 -14.828 -57.211 1.00 77.62 88 GLU A N 1
ATOM 679 C CA . GLU A 1 88 ? 22.554 -13.481 -57.802 1.00 77.62 88 GLU A CA 1
ATOM 680 C C . GLU A 1 88 ? 21.406 -12.519 -57.441 1.00 77.62 88 GLU A C 1
ATOM 682 O O . GLU A 1 88 ? 21.639 -11.329 -57.236 1.00 77.62 88 GLU A O 1
ATOM 687 N N . ASN A 1 89 ? 20.181 -13.030 -57.282 1.00 77.38 89 ASN A N 1
ATOM 688 C CA . ASN A 1 89 ? 19.004 -12.222 -56.937 1.00 77.38 89 ASN A CA 1
ATOM 689 C C . ASN A 1 89 ? 18.999 -11.741 -55.470 1.00 77.38 89 ASN A C 1
ATOM 691 O O . ASN A 1 89 ? 18.317 -10.772 -55.141 1.00 77.38 89 ASN A O 1
ATOM 695 N N . GLU A 1 90 ? 19.748 -12.401 -54.582 1.00 82.12 90 GLU A N 1
ATOM 696 C CA . GLU A 1 90 ? 19.843 -12.052 -53.154 1.00 82.12 90 GLU A CA 1
ATOM 697 C C . GLU A 1 90 ? 20.985 -11.067 -52.873 1.00 82.12 90 GLU A C 1
ATOM 699 O O . GLU A 1 90 ? 21.074 -10.488 -51.786 1.00 82.12 90 GLU A O 1
ATOM 704 N N . TRP A 1 91 ? 21.856 -10.846 -53.859 1.00 83.06 91 TRP A N 1
ATOM 705 C CA . TRP A 1 91 ? 23.058 -10.035 -53.712 1.00 83.06 91 TRP A CA 1
ATOM 706 C C . TRP A 1 91 ? 22.732 -8.566 -53.422 1.00 83.06 91 TRP A C 1
ATOM 708 O O . TRP A 1 91 ? 23.277 -7.983 -52.483 1.00 83.06 91 TRP A O 1
ATOM 718 N N . ASP A 1 92 ? 21.768 -7.988 -54.142 1.00 85.75 92 ASP A N 1
ATOM 719 C CA . ASP A 1 92 ? 21.324 -6.606 -53.919 1.00 85.75 92 ASP A CA 1
ATOM 720 C C . ASP A 1 92 ? 20.706 -6.416 -52.526 1.00 85.75 92 ASP A C 1
ATOM 722 O O . ASP A 1 92 ? 20.945 -5.405 -51.856 1.00 85.75 92 ASP A O 1
ATOM 726 N N . ALA A 1 93 ? 19.941 -7.402 -52.048 1.00 85.06 93 ALA A N 1
ATOM 727 C CA . ALA A 1 93 ? 19.357 -7.382 -50.710 1.00 85.06 93 ALA A CA 1
ATOM 728 C C . ALA A 1 93 ? 20.442 -7.461 -49.622 1.00 85.06 93 ALA A C 1
ATOM 730 O O . ALA A 1 93 ? 20.418 -6.672 -48.671 1.00 85.06 93 ALA A O 1
ATOM 731 N N . ALA A 1 94 ? 21.433 -8.341 -49.794 1.00 85.94 94 ALA A N 1
ATOM 732 C CA . ALA A 1 94 ? 22.571 -8.466 -48.888 1.00 85.94 94 ALA A CA 1
ATOM 733 C C . ALA A 1 94 ? 23.421 -7.182 -48.847 1.00 85.94 94 ALA A C 1
ATOM 735 O O . ALA A 1 94 ? 23.789 -6.721 -47.765 1.00 85.94 94 ALA A O 1
ATOM 736 N N . VAL A 1 95 ? 23.674 -6.545 -49.998 1.00 88.31 95 VAL A N 1
ATOM 737 C CA . VAL A 1 95 ? 24.406 -5.268 -50.086 1.00 88.31 95 VAL A CA 1
ATOM 738 C C . VAL A 1 95 ? 23.640 -4.134 -49.404 1.00 88.31 95 VAL A C 1
ATOM 740 O O . VAL A 1 95 ? 24.232 -3.343 -48.665 1.00 88.31 95 VAL A O 1
ATOM 743 N N . ASN A 1 96 ? 22.324 -4.047 -49.606 1.00 88.12 96 ASN A N 1
ATOM 744 C CA . ASN A 1 96 ? 21.497 -3.038 -48.944 1.00 88.12 96 ASN A CA 1
ATOM 745 C C . ASN A 1 96 ? 21.466 -3.234 -47.420 1.00 88.12 96 ASN A C 1
ATOM 747 O O . ASN A 1 96 ? 21.590 -2.256 -46.678 1.00 88.12 96 ASN A O 1
ATOM 751 N N . ASN A 1 97 ? 21.385 -4.482 -46.946 1.00 87.94 97 ASN A N 1
ATOM 752 C CA . ASN A 1 97 ? 21.499 -4.806 -45.524 1.00 87.94 97 ASN A CA 1
ATOM 753 C C . ASN A 1 97 ? 22.886 -4.427 -44.967 1.00 87.94 97 ASN A C 1
ATOM 755 O O . ASN A 1 97 ? 22.973 -3.770 -43.931 1.00 87.94 97 ASN A O 1
ATOM 759 N N . ALA A 1 98 ? 23.968 -4.735 -45.692 1.00 88.88 98 ALA A N 1
ATOM 7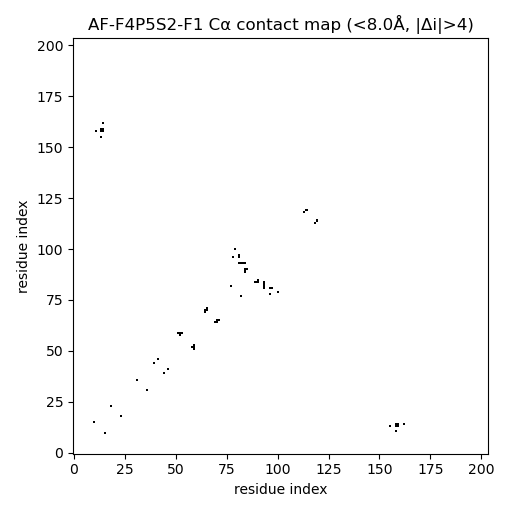60 C CA . ALA A 1 98 ? 25.332 -4.363 -45.310 1.00 88.88 98 ALA A CA 1
ATOM 761 C C . ALA A 1 98 ? 25.496 -2.845 -45.140 1.00 88.88 98 ALA A C 1
ATOM 763 O O . ALA A 1 98 ? 26.065 -2.382 -44.150 1.00 88.88 98 ALA A O 1
ATOM 764 N N . ARG A 1 99 ? 24.957 -2.059 -46.083 1.00 90.00 99 ARG A N 1
ATOM 765 C CA . ARG A 1 99 ? 24.962 -0.589 -46.014 1.00 90.00 99 ARG A CA 1
ATOM 766 C C . ARG A 1 99 ? 24.192 -0.081 -44.799 1.00 90.00 99 ARG A C 1
ATOM 768 O O . ARG A 1 99 ? 24.708 0.754 -44.062 1.00 90.00 99 ARG A O 1
ATOM 775 N N . ALA A 1 100 ? 22.995 -0.614 -44.553 1.00 89.56 100 ALA A N 1
ATOM 776 C CA . ALA A 1 100 ? 22.205 -0.246 -43.381 1.00 89.56 100 ALA A CA 1
ATOM 777 C C . ALA A 1 100 ? 22.939 -0.578 -42.070 1.00 89.56 100 ALA A C 1
ATOM 779 O O . ALA A 1 100 ? 22.962 0.235 -41.146 1.00 89.56 100 ALA A O 1
ATOM 780 N N . GLN A 1 101 ? 23.584 -1.745 -41.988 1.00 89.38 101 GLN A N 1
ATOM 781 C CA . GLN A 1 101 ? 24.358 -2.146 -40.814 1.00 89.38 101 GLN A CA 1
ATOM 782 C C . GLN A 1 101 ? 25.587 -1.262 -40.593 1.00 89.38 101 GLN A C 1
ATOM 784 O O . GLN A 1 101 ? 25.867 -0.911 -39.448 1.00 89.38 101 GLN A O 1
ATOM 789 N N . LEU A 1 102 ? 26.289 -0.861 -41.657 1.00 91.69 102 LEU A N 1
ATOM 790 C CA . LEU A 1 102 ? 27.420 0.063 -41.564 1.00 91.69 102 LEU A CA 1
ATOM 791 C C . LEU A 1 102 ? 26.995 1.404 -40.949 1.00 91.69 102 LEU A C 1
ATOM 793 O O . LEU A 1 102 ? 27.619 1.866 -39.992 1.00 91.69 102 LEU A O 1
ATOM 797 N N . GLU A 1 103 ? 25.897 1.982 -41.438 1.00 93.44 103 GLU A N 1
ATOM 798 C CA . GLU A 1 103 ? 25.338 3.222 -40.888 1.00 93.44 103 GLU A CA 1
ATOM 799 C C . GLU A 1 103 ? 24.899 3.053 -39.428 1.00 93.44 103 GLU A C 1
ATOM 801 O O . GLU A 1 103 ? 25.198 3.896 -38.580 1.00 93.44 103 GLU A O 1
ATOM 806 N N . HIS A 1 104 ? 24.266 1.927 -39.086 1.00 92.19 104 HIS A N 1
ATOM 807 C CA . HIS A 1 104 ? 23.923 1.619 -37.697 1.00 92.19 104 HIS A CA 1
ATOM 808 C C . HIS A 1 104 ? 25.156 1.521 -36.787 1.00 92.19 104 HIS A C 1
ATOM 810 O O . HIS A 1 104 ? 25.111 2.022 -35.663 1.00 92.19 104 HIS A O 1
ATOM 816 N N . GLN A 1 105 ? 26.262 0.913 -37.236 1.00 92.75 105 GLN A N 1
ATOM 817 C CA . GLN A 1 105 ? 27.499 0.874 -36.444 1.00 92.75 105 GLN A CA 1
ATOM 818 C C . GLN A 1 105 ? 28.132 2.264 -36.306 1.00 92.75 105 GLN A C 1
ATOM 820 O O . GLN A 1 105 ? 28.603 2.601 -35.220 1.00 92.75 105 GLN A O 1
ATOM 825 N N . SER A 1 106 ? 28.089 3.087 -37.358 1.00 95.94 106 SER A N 1
ATOM 826 C CA . SER A 1 106 ? 28.542 4.483 -37.312 1.00 95.94 106 SER A CA 1
ATOM 827 C C . SER A 1 106 ? 27.769 5.286 -36.257 1.00 95.94 106 SER A C 1
ATOM 829 O O . SER A 1 106 ? 28.359 5.864 -35.342 1.00 95.94 106 SER A O 1
ATOM 831 N N . GLN A 1 107 ? 26.434 5.223 -36.284 1.00 96.50 107 GLN A N 1
ATOM 832 C CA . GLN A 1 107 ? 25.581 5.866 -35.278 1.00 96.50 107 GLN A CA 1
ATOM 833 C C . GLN A 1 107 ? 25.820 5.311 -33.872 1.00 96.50 107 GLN A C 1
ATOM 835 O O . GLN A 1 107 ? 25.859 6.062 -32.896 1.00 96.50 107 GLN A O 1
ATOM 840 N N . ARG A 1 108 ? 26.003 3.993 -33.746 1.00 96.00 108 ARG A N 1
ATOM 841 C CA . ARG A 1 108 ? 26.313 3.354 -32.465 1.00 96.00 108 ARG A CA 1
ATOM 842 C C . ARG A 1 108 ? 27.622 3.875 -31.883 1.00 96.00 108 ARG A C 1
ATOM 844 O O . ARG A 1 108 ? 27.677 4.074 -30.674 1.00 96.00 108 ARG A O 1
ATOM 851 N N . LEU A 1 109 ? 28.643 4.108 -32.706 1.00 97.44 109 LEU A N 1
ATOM 852 C CA . LEU A 1 109 ? 29.914 4.674 -32.261 1.00 97.44 109 LEU A CA 1
ATOM 853 C C . LEU A 1 109 ? 29.710 6.083 -31.696 1.00 97.44 109 LEU A C 1
ATOM 855 O O . LEU A 1 109 ? 30.127 6.341 -30.571 1.00 97.44 109 LEU A O 1
ATOM 859 N N . VAL A 1 110 ? 28.970 6.946 -32.399 1.00 96.94 110 VAL A N 1
ATOM 860 C CA . VAL A 1 110 ? 28.620 8.291 -31.903 1.00 96.94 110 VAL A CA 1
ATOM 861 C C . VAL A 1 110 ? 27.851 8.217 -30.579 1.00 96.94 110 VAL A C 1
ATOM 863 O O . VAL A 1 110 ? 28.176 8.920 -29.622 1.00 96.94 110 VAL A O 1
ATOM 866 N N . ASN A 1 111 ? 26.864 7.323 -30.478 1.00 96.88 111 ASN A N 1
ATOM 867 C CA . ASN A 1 111 ? 26.101 7.124 -29.245 1.00 96.88 111 ASN A CA 1
ATOM 868 C C . ASN A 1 111 ? 26.988 6.627 -28.094 1.00 96.88 111 ASN A C 1
ATOM 870 O O . ASN A 1 111 ? 26.845 7.092 -26.963 1.00 96.88 111 ASN A O 1
ATOM 874 N N . LEU A 1 112 ? 27.916 5.706 -28.368 1.00 97.31 112 LEU A N 1
ATOM 875 C CA . LEU A 1 112 ? 28.880 5.223 -27.383 1.00 97.31 112 LEU A CA 1
ATOM 876 C C . LEU A 1 112 ? 29.798 6.351 -26.917 1.00 97.31 112 LEU A C 1
ATOM 878 O O . LEU A 1 112 ? 29.982 6.497 -25.715 1.00 97.31 112 LEU A O 1
ATOM 882 N N . GLU A 1 113 ? 30.300 7.194 -27.818 1.00 96.88 113 GLU A N 1
ATOM 883 C CA . GLU A 1 113 ? 31.104 8.359 -27.440 1.00 96.88 113 GLU A CA 1
ATOM 884 C C . GLU A 1 113 ? 30.334 9.323 -26.529 1.00 96.88 113 GLU A C 1
ATOM 886 O O . GLU A 1 113 ? 30.877 9.795 -25.525 1.00 96.88 113 GLU A O 1
ATOM 891 N N . LEU A 1 114 ? 29.057 9.584 -26.827 1.00 97.00 114 LEU A N 1
ATOM 892 C CA . LEU A 1 114 ? 28.191 10.407 -25.979 1.00 97.00 114 LEU A CA 1
ATOM 893 C C . LEU A 1 114 ? 28.000 9.783 -24.592 1.00 97.00 114 LEU A C 1
ATOM 895 O O . LEU A 1 114 ? 28.146 10.473 -23.580 1.00 97.00 114 LEU A O 1
ATOM 899 N N . VAL A 1 115 ? 27.728 8.478 -24.525 1.00 97.00 115 VAL A N 1
ATOM 900 C CA . VAL A 1 115 ? 27.562 7.756 -23.255 1.00 97.00 115 VAL A CA 1
ATOM 901 C C . VAL A 1 115 ? 28.870 7.717 -22.466 1.00 97.00 115 VAL A C 1
ATOM 903 O O . VAL A 1 115 ? 28.851 7.940 -21.257 1.00 97.00 115 VAL A O 1
ATOM 906 N N . THR A 1 116 ? 30.015 7.512 -23.113 1.00 96.62 116 THR A N 1
ATOM 907 C CA . THR A 1 116 ? 31.323 7.541 -22.449 1.00 96.62 116 THR A CA 1
ATOM 908 C C . THR A 1 116 ? 31.621 8.920 -21.860 1.00 96.62 116 THR A C 1
ATOM 910 O O . THR A 1 116 ? 32.151 9.004 -20.754 1.00 96.62 116 THR A O 1
ATOM 913 N N . ARG A 1 117 ? 31.248 10.006 -22.552 1.00 96.00 117 ARG A N 1
ATOM 914 C CA . ARG A 1 117 ? 31.489 11.381 -22.079 1.00 96.00 117 ARG A CA 1
ATOM 915 C C . ARG A 1 117 ? 30.502 11.837 -21.005 1.00 96.00 117 ARG A C 1
ATOM 917 O O . ARG A 1 117 ? 30.909 12.460 -20.029 1.00 96.00 117 ARG A O 1
ATOM 924 N N . MET A 1 118 ? 29.207 11.576 -21.189 1.00 96.62 118 MET A N 1
ATOM 925 C CA . MET A 1 118 ? 28.136 12.175 -20.377 1.00 96.62 118 MET A CA 1
ATOM 926 C C . MET A 1 118 ? 27.381 11.172 -19.505 1.00 96.62 118 MET A C 1
ATOM 928 O O . MET A 1 118 ? 26.716 11.583 -18.554 1.00 96.62 118 MET A O 1
ATOM 932 N N . GLY A 1 119 ? 27.491 9.873 -19.782 1.00 96.31 119 GLY A N 1
ATOM 933 C CA . GLY A 1 119 ? 26.696 8.832 -19.132 1.00 96.31 119 GLY A CA 1
ATOM 934 C C . GLY A 1 119 ? 26.876 8.810 -17.620 1.00 96.31 119 GLY A C 1
ATOM 935 O O . GLY A 1 119 ? 25.888 8.834 -16.894 1.00 96.31 119 GLY A O 1
ATOM 936 N N . ALA A 1 120 ? 28.116 8.855 -17.125 1.00 96.25 120 ALA A N 1
ATOM 937 C CA . ALA A 1 120 ? 28.378 8.857 -15.683 1.00 96.25 120 ALA A CA 1
ATOM 938 C C . ALA A 1 120 ? 27.729 10.059 -14.969 1.00 96.25 120 ALA A C 1
ATOM 940 O O . ALA A 1 120 ? 27.128 9.901 -13.907 1.00 96.25 120 ALA A O 1
ATOM 941 N N . ASN A 1 121 ? 27.796 11.252 -15.565 1.00 96.38 121 ASN A N 1
ATOM 942 C CA . ASN A 1 121 ? 27.190 12.457 -14.994 1.00 96.38 121 ASN A CA 1
ATOM 943 C C . ASN A 1 121 ? 25.657 12.401 -15.040 1.00 96.38 121 ASN A C 1
ATOM 945 O O . ASN A 1 121 ? 25.009 12.719 -14.043 1.00 96.38 121 ASN A O 1
ATOM 949 N N . ALA A 1 122 ? 25.078 11.939 -16.152 1.00 97.06 122 ALA A N 1
ATOM 950 C CA . ALA A 1 122 ? 23.636 11.745 -16.279 1.00 97.06 122 ALA A CA 1
ATOM 951 C C . ALA A 1 122 ? 23.106 10.745 -15.238 1.00 97.06 122 ALA A C 1
ATOM 953 O O . ALA A 1 122 ? 22.126 11.034 -14.553 1.00 97.06 122 ALA A O 1
ATOM 954 N N . TRP A 1 123 ? 23.803 9.621 -15.039 1.00 96.88 123 TRP A N 1
ATOM 955 C CA . TRP A 1 123 ? 23.453 8.628 -14.020 1.00 96.88 123 TRP A CA 1
ATOM 956 C C . TRP A 1 123 ? 23.528 9.181 -12.597 1.00 96.88 123 TRP A C 1
ATOM 958 O O . TRP A 1 123 ? 22.659 8.886 -11.781 1.00 96.88 123 TRP A O 1
ATOM 968 N N . ARG A 1 124 ? 24.519 10.024 -12.287 1.00 97.69 124 ARG A N 1
ATOM 969 C CA . ARG A 1 124 ? 24.604 10.685 -10.974 1.00 97.69 124 ARG A CA 1
ATOM 970 C C . ARG A 1 124 ? 23.428 11.627 -10.726 1.00 97.69 124 ARG A C 1
ATOM 972 O O . ARG A 1 124 ? 22.874 11.615 -9.632 1.00 97.69 124 ARG A O 1
ATOM 979 N N . ILE A 1 125 ? 23.033 12.414 -11.729 1.00 97.88 125 ILE A N 1
ATOM 980 C CA . ILE A 1 125 ? 21.865 13.304 -11.635 1.00 97.88 125 ILE A CA 1
ATOM 981 C C . ILE A 1 125 ? 20.589 12.482 -11.446 1.00 97.88 125 ILE A C 1
ATOM 983 O O . ILE A 1 125 ? 19.784 12.793 -10.572 1.00 97.88 125 ILE A O 1
ATOM 987 N N . HIS A 1 126 ? 20.431 11.411 -12.221 1.00 97.94 126 HIS A N 1
ATOM 988 C CA . HIS A 1 126 ? 19.294 10.509 -12.097 1.00 97.94 126 HIS A CA 1
ATOM 989 C C . HIS A 1 126 ? 19.219 9.874 -10.700 1.00 97.94 126 HIS A C 1
ATOM 991 O O . HIS A 1 126 ? 18.161 9.881 -10.079 1.00 97.94 126 HIS A O 1
ATOM 997 N N . ASN A 1 127 ? 20.346 9.404 -10.155 1.00 98.12 127 ASN A N 1
ATOM 998 C CA . ASN A 1 127 ? 20.395 8.874 -8.790 1.00 98.12 127 ASN A CA 1
ATOM 999 C C . ASN A 1 127 ? 20.011 9.933 -7.750 1.00 98.12 127 ASN A C 1
ATOM 1001 O O . ASN A 1 127 ? 19.213 9.643 -6.866 1.00 98.12 127 ASN A O 1
ATOM 1005 N N . TYR A 1 128 ? 20.492 11.170 -7.888 1.00 98.12 128 TYR A N 1
ATOM 1006 C CA . TYR A 1 128 ? 20.096 12.269 -7.003 1.00 98.12 128 TYR A CA 1
ATOM 1007 C C . TYR A 1 128 ? 18.583 12.551 -7.059 1.00 98.12 128 TYR A C 1
ATOM 1009 O O . TYR A 1 128 ? 17.936 12.731 -6.026 1.00 98.12 128 TYR A O 1
ATOM 1017 N N . GLN A 1 129 ? 17.995 12.552 -8.258 1.00 98.19 129 GLN A N 1
ATOM 1018 C CA . GLN A 1 129 ? 16.549 12.716 -8.438 1.00 98.19 129 GLN A CA 1
ATOM 1019 C C . GLN A 1 129 ? 15.762 11.557 -7.813 1.00 98.19 129 GLN A C 1
ATOM 1021 O O . GLN A 1 129 ? 14.753 11.794 -7.147 1.00 98.19 129 GLN A O 1
ATOM 1026 N N . LEU A 1 130 ? 16.238 10.318 -7.974 1.00 98.38 130 LEU A N 1
ATOM 1027 C CA . LEU A 1 130 ? 15.641 9.139 -7.347 1.00 98.38 130 LEU A CA 1
ATOM 1028 C C . LEU A 1 130 ? 15.707 9.208 -5.820 1.00 98.38 130 LEU A C 1
ATOM 1030 O O . LEU A 1 130 ? 14.706 8.958 -5.155 1.00 98.38 130 LEU A O 1
ATOM 1034 N N . GLU A 1 131 ? 16.850 9.583 -5.251 1.00 98.19 131 GLU A N 1
ATOM 1035 C CA . GLU A 1 131 ? 17.005 9.757 -3.804 1.00 98.19 131 GLU A CA 1
ATOM 1036 C C . GLU A 1 131 ? 16.042 10.822 -3.260 1.00 98.19 131 GLU A C 1
ATOM 1038 O O . GLU A 1 131 ? 15.397 10.610 -2.229 1.00 98.19 131 GLU A O 1
ATOM 1043 N N . ALA A 1 132 ? 15.878 11.938 -3.978 1.00 98.19 132 ALA A N 1
ATOM 1044 C CA . ALA A 1 132 ? 14.914 12.977 -3.626 1.00 98.19 132 ALA A CA 1
ATOM 1045 C C . ALA A 1 132 ? 13.461 12.471 -3.694 1.00 98.19 132 ALA A C 1
ATOM 1047 O O . ALA A 1 132 ? 12.674 12.737 -2.780 1.00 98.19 132 ALA A O 1
ATOM 1048 N N . ALA A 1 133 ? 13.110 11.703 -4.730 1.00 98.25 133 ALA A N 1
ATOM 1049 C CA . ALA A 1 133 ? 11.789 11.094 -4.866 1.00 98.25 133 ALA A CA 1
ATOM 1050 C C . ALA A 1 133 ? 11.506 10.095 -3.732 1.00 98.25 133 ALA A C 1
ATOM 1052 O O . ALA A 1 133 ? 10.448 10.159 -3.106 1.00 98.25 133 ALA A O 1
ATOM 1053 N N . ILE A 1 134 ? 12.474 9.232 -3.400 1.00 98.44 134 ILE A N 1
ATOM 1054 C CA . ILE A 1 134 ? 12.377 8.285 -2.280 1.00 98.44 134 ILE A CA 1
ATOM 1055 C C . ILE A 1 134 ? 12.179 9.035 -0.962 1.00 98.44 134 ILE A C 1
ATOM 1057 O O . ILE A 1 134 ? 11.325 8.653 -0.163 1.00 98.44 134 ILE A O 1
ATOM 1061 N N . LYS A 1 135 ? 12.937 10.112 -0.727 1.00 98.38 135 LYS A N 1
ATOM 1062 C CA . LYS A 1 135 ? 12.800 10.929 0.484 1.00 98.38 135 LYS A CA 1
ATOM 1063 C C . LYS A 1 135 ? 11.404 11.544 0.601 1.00 98.38 135 LYS A C 1
ATOM 1065 O O . LYS A 1 135 ? 10.822 11.509 1.681 1.00 98.38 135 LYS A O 1
ATOM 1070 N N . ASN A 1 136 ? 10.859 12.069 -0.497 1.00 98.25 136 ASN A N 1
ATOM 1071 C CA . ASN A 1 136 ? 9.504 12.622 -0.522 1.00 98.25 136 ASN A CA 1
ATOM 1072 C C . ASN A 1 136 ? 8.458 11.539 -0.207 1.00 98.25 136 ASN A C 1
ATOM 1074 O O . ASN A 1 136 ? 7.651 11.712 0.701 1.00 98.25 136 ASN A O 1
ATOM 1078 N N . MET A 1 137 ? 8.536 10.381 -0.870 1.00 98.19 137 MET A N 1
ATOM 1079 C CA . MET A 1 137 ? 7.609 9.269 -0.629 1.00 98.19 137 MET A CA 1
ATOM 1080 C C . MET A 1 137 ? 7.666 8.758 0.815 1.00 98.19 137 MET A C 1
ATOM 1082 O O . MET A 1 137 ? 6.626 8.497 1.415 1.00 98.19 137 MET A O 1
ATOM 1086 N N . LYS A 1 138 ? 8.863 8.672 1.411 1.00 98.31 138 LYS A N 1
ATOM 1087 C CA . LYS A 1 138 ? 9.020 8.319 2.831 1.00 98.31 138 LYS A CA 1
ATOM 1088 C C . LYS A 1 138 ? 8.373 9.345 3.758 1.00 98.31 138 LYS A C 1
ATOM 1090 O O . LYS A 1 138 ? 7.653 8.952 4.664 1.00 98.31 138 LYS A O 1
ATOM 1095 N N . SER A 1 139 ? 8.558 10.637 3.493 1.00 98.31 139 SER A N 1
ATOM 1096 C CA . SER A 1 139 ? 7.921 11.697 4.281 1.00 98.31 139 SER A CA 1
ATOM 1097 C C . SER A 1 139 ? 6.392 11.657 4.179 1.00 98.31 139 SER A C 1
ATOM 1099 O O . SER A 1 139 ? 5.704 11.833 5.182 1.00 98.31 139 SER A O 1
ATOM 1101 N N . GLN A 1 140 ? 5.842 11.373 2.995 1.00 98.12 140 GLN A N 1
ATOM 1102 C CA . GLN A 1 140 ? 4.396 11.194 2.828 1.00 98.12 140 GLN A CA 1
ATOM 1103 C C . GLN A 1 140 ? 3.879 9.968 3.588 1.00 98.12 140 GLN A C 1
ATOM 1105 O O . GLN A 1 140 ? 2.818 10.033 4.206 1.00 98.12 140 GLN A O 1
ATOM 1110 N N . LEU A 1 141 ? 4.633 8.866 3.575 1.00 98.31 141 LEU A N 1
ATOM 1111 C CA . LEU A 1 141 ? 4.307 7.664 4.339 1.00 98.31 141 LEU A CA 1
ATOM 1112 C C . LEU A 1 141 ? 4.302 7.939 5.848 1.00 98.31 141 LEU A C 1
ATOM 1114 O O . LEU A 1 141 ? 3.360 7.543 6.531 1.00 98.31 141 LEU A O 1
ATOM 1118 N N . GLU A 1 142 ? 5.318 8.636 6.357 1.00 98.25 142 GLU A N 1
ATOM 1119 C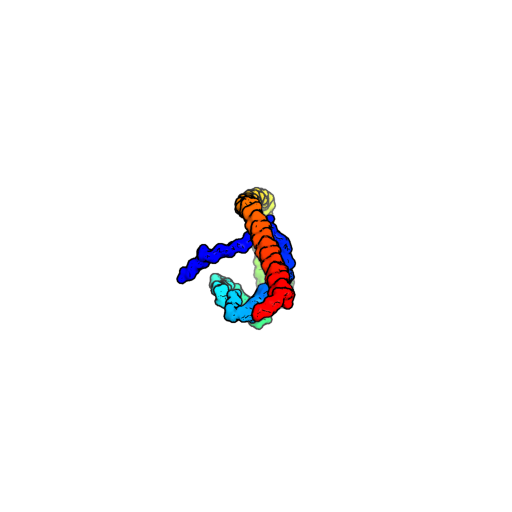 CA . GLU A 1 142 ? 5.403 9.051 7.763 1.00 98.25 142 GLU A CA 1
ATOM 1120 C C . GLU A 1 142 ? 4.196 9.909 8.156 1.00 98.25 142 GLU A C 1
ATOM 1122 O O . GLU A 1 142 ? 3.508 9.585 9.120 1.00 98.25 142 GLU A O 1
ATOM 1127 N N . LEU A 1 143 ? 3.847 10.914 7.348 1.00 98.12 143 LEU A N 1
ATOM 1128 C CA . LEU A 1 143 ? 2.679 11.765 7.588 1.00 98.12 143 LEU A CA 1
ATOM 1129 C C . LEU A 1 143 ? 1.368 10.960 7.593 1.00 98.12 143 LEU A C 1
ATOM 1131 O O . LEU A 1 143 ? 0.494 11.179 8.434 1.00 98.12 143 LEU A O 1
ATOM 1135 N N . CYS A 1 144 ? 1.205 10.012 6.668 1.00 98.25 144 CYS A N 1
ATOM 1136 C CA . CYS A 1 144 ? 0.045 9.120 6.653 1.00 98.25 144 CYS A CA 1
ATOM 1137 C C . CYS A 1 144 ? -0.017 8.246 7.913 1.00 98.25 144 CYS A C 1
ATOM 1139 O O . CYS A 1 144 ? -1.089 8.122 8.506 1.00 98.25 144 CYS A O 1
ATOM 1141 N N . ASN A 1 145 ? 1.115 7.694 8.355 1.00 98.31 145 ASN A N 1
ATOM 1142 C CA . ASN A 1 145 ? 1.192 6.900 9.579 1.00 98.31 145 ASN A CA 1
ATOM 1143 C C . ASN A 1 145 ? 0.859 7.739 10.818 1.00 98.31 145 ASN A C 1
ATOM 1145 O O . ASN A 1 145 ? 0.056 7.304 11.638 1.00 98.31 145 ASN A O 1
ATOM 1149 N N . GLU A 1 146 ? 1.376 8.964 10.920 1.00 98.12 146 GLU A N 1
ATOM 1150 C CA . GLU A 1 146 ? 1.040 9.890 12.007 1.00 98.12 146 GLU A CA 1
ATOM 1151 C C . GLU A 1 146 ? -0.461 10.193 12.054 1.00 98.12 146 GLU A C 1
ATOM 1153 O O . GLU A 1 146 ? -1.064 10.198 13.129 1.00 98.12 146 GLU A O 1
ATOM 1158 N N . ARG A 1 147 ? -1.100 10.386 10.893 1.00 97.94 147 ARG A N 1
ATOM 1159 C CA . ARG A 1 147 ? -2.555 10.587 10.804 1.00 97.94 147 ARG A CA 1
ATOM 1160 C C . ARG A 1 147 ? -3.332 9.350 11.243 1.00 97.94 147 ARG A C 1
ATOM 1162 O O . ARG A 1 147 ? -4.306 9.487 11.983 1.00 97.94 147 ARG A O 1
ATOM 1169 N N . ILE A 1 148 ? -2.911 8.160 10.813 1.00 97.81 148 ILE A N 1
ATOM 1170 C CA . ILE A 1 148 ? -3.517 6.888 11.234 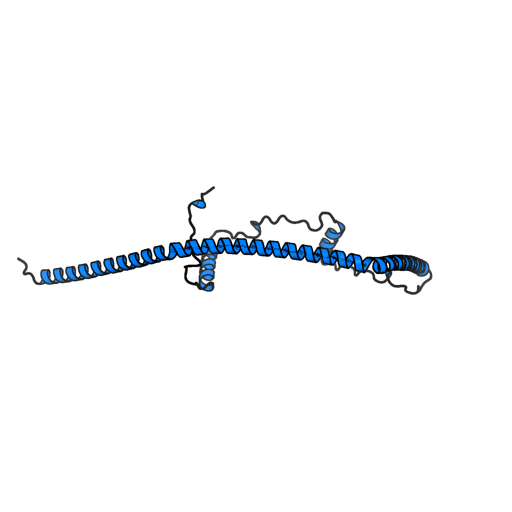1.00 97.81 148 ILE A CA 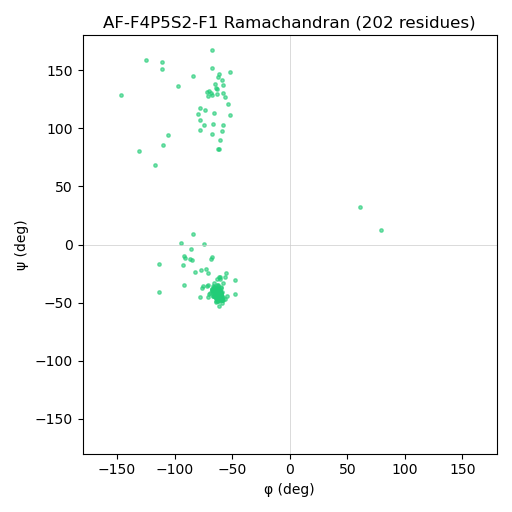1
ATOM 1171 C C . ILE A 1 148 ? -3.387 6.730 12.751 1.00 97.81 148 ILE A C 1
ATOM 1173 O O . ILE A 1 148 ? -4.370 6.441 13.433 1.00 97.81 148 ILE A O 1
ATOM 1177 N N . GLU A 1 149 ? -2.197 6.969 13.299 1.00 97.56 149 GLU A N 1
ATOM 1178 C CA . GLU A 1 149 ? -1.957 6.905 14.735 1.00 97.56 149 GLU A CA 1
ATOM 1179 C C . GLU A 1 149 ? -2.781 7.924 15.514 1.00 97.56 149 GLU A C 1
ATOM 1181 O O . GLU A 1 149 ? -3.308 7.582 16.567 1.00 97.56 149 GLU A O 1
ATOM 1186 N N . ALA A 1 150 ? -2.904 9.160 15.028 1.00 97.81 150 ALA A N 1
ATOM 1187 C CA . ALA A 1 150 ? -3.706 10.189 15.679 1.00 97.81 150 ALA A CA 1
ATOM 1188 C C . ALA A 1 150 ? -5.177 9.762 15.777 1.00 97.81 150 ALA A C 1
ATOM 1190 O O . ALA A 1 150 ? -5.758 9.809 16.861 1.00 97.81 150 ALA A O 1
ATOM 1191 N N . VAL A 1 151 ? -5.752 9.259 14.678 1.00 96.81 151 VAL A N 1
ATOM 1192 C CA . VAL A 1 151 ? -7.126 8.733 14.660 1.00 96.81 151 VAL A CA 1
ATOM 1193 C C . VAL A 1 151 ? -7.271 7.540 15.604 1.00 96.81 151 VAL A C 1
ATOM 1195 O O . VAL A 1 151 ? -8.221 7.483 16.380 1.00 96.81 151 VAL A O 1
ATOM 1198 N N . ASN A 1 152 ? -6.318 6.606 15.594 1.00 95.88 152 ASN A N 1
ATOM 1199 C CA . ASN A 1 152 ? -6.349 5.441 16.478 1.00 95.88 152 ASN A CA 1
ATOM 1200 C C . ASN A 1 152 ? -6.198 5.824 17.959 1.00 95.88 152 ASN A C 1
ATOM 1202 O O . ASN A 1 152 ? -6.858 5.228 18.807 1.00 95.88 152 ASN A O 1
ATOM 1206 N N . LYS A 1 153 ? -5.374 6.831 18.282 1.00 96.44 153 LYS A N 1
ATOM 1207 C CA . LYS A 1 153 ? -5.221 7.372 19.643 1.00 96.44 153 LYS A CA 1
ATOM 1208 C C . LYS A 1 153 ? -6.531 7.979 20.139 1.00 96.44 153 LYS A C 1
ATOM 1210 O O . LYS A 1 153 ? -6.938 7.658 21.251 1.00 96.44 153 L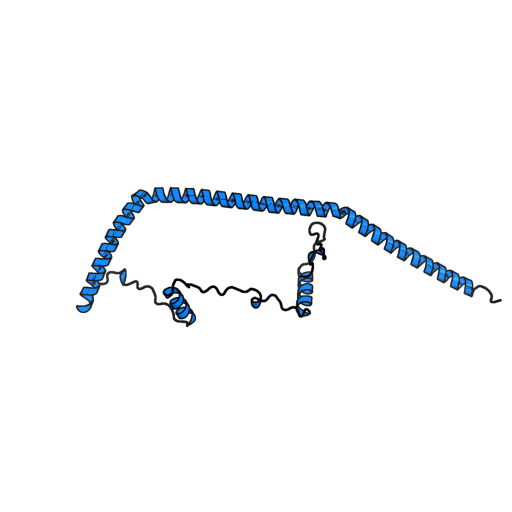YS A O 1
ATOM 1215 N N . ILE A 1 154 ? -7.194 8.789 19.310 1.00 95.69 154 ILE A N 1
ATOM 1216 C CA . ILE A 1 154 ? -8.505 9.377 19.628 1.00 95.69 154 ILE A CA 1
ATOM 1217 C C . ILE A 1 154 ? -9.538 8.266 19.833 1.00 95.69 154 ILE A C 1
ATOM 1219 O O . ILE A 1 154 ? -10.111 8.165 20.912 1.00 95.69 154 ILE A O 1
ATOM 1223 N N . ARG A 1 155 ? -9.675 7.348 18.864 1.00 93.94 155 ARG A N 1
ATOM 1224 C CA . ARG A 1 155 ? -10.611 6.216 18.955 1.00 93.94 155 ARG A CA 1
ATOM 1225 C C . ARG A 1 155 ? -10.385 5.394 20.223 1.00 93.94 155 ARG A C 1
ATOM 1227 O O . ARG A 1 155 ? -11.336 5.044 20.908 1.00 93.94 155 ARG A O 1
ATOM 1234 N N . LYS A 1 156 ? -9.128 5.098 20.562 1.00 95.25 156 LYS A N 1
ATOM 1235 C CA . LYS A 1 156 ? -8.797 4.365 21.786 1.00 95.25 156 LYS A CA 1
ATOM 1236 C C . LYS A 1 156 ? -9.174 5.152 23.040 1.00 95.25 156 LYS A C 1
ATOM 1238 O O . LYS A 1 156 ? -9.688 4.552 23.976 1.00 95.25 156 LYS A O 1
ATOM 1243 N N . ALA A 1 157 ? -8.914 6.457 23.081 1.00 95.38 157 ALA A N 1
ATOM 1244 C CA . ALA A 1 157 ? -9.259 7.293 24.228 1.00 95.38 157 ALA A CA 1
ATOM 1245 C C . ALA A 1 157 ? -10.776 7.331 24.464 1.00 95.38 157 ALA A C 1
ATOM 1247 O O . ALA A 1 157 ? -11.208 7.066 25.585 1.00 95.38 157 ALA A O 1
ATOM 1248 N N . ASP A 1 158 ? -11.562 7.556 23.409 1.00 92.81 158 ASP A N 1
ATOM 1249 C CA . ASP A 1 158 ? -13.028 7.610 23.479 1.00 92.81 158 ASP A CA 1
ATOM 1250 C C . ASP A 1 158 ? -13.608 6.283 23.992 1.00 92.81 158 ASP A C 1
ATOM 1252 O O . ASP A 1 158 ? -14.427 6.251 24.912 1.00 92.81 158 ASP A O 1
ATOM 1256 N N . GLN A 1 159 ? -13.107 5.163 23.461 1.00 93.75 159 GLN A N 1
ATOM 1257 C CA . GLN A 1 159 ? -13.512 3.825 23.887 1.00 93.75 159 GLN A CA 1
ATOM 1258 C C . GLN A 1 159 ? -13.122 3.550 25.349 1.00 93.75 159 GLN A C 1
ATOM 1260 O O . GLN A 1 159 ? -13.957 3.161 26.166 1.00 93.75 159 GLN A O 1
ATOM 1265 N N . MET A 1 160 ? -11.874 3.823 25.732 1.00 93.56 160 MET A N 1
ATOM 1266 C CA . MET A 1 160 ? -11.417 3.628 27.113 1.00 93.56 160 MET A CA 1
ATOM 1267 C C . MET A 1 160 ? -12.160 4.521 28.115 1.00 93.56 160 MET A C 1
ATOM 1269 O O . MET A 1 160 ? -12.330 4.123 29.265 1.00 93.56 160 MET A O 1
ATOM 1273 N N . GLN A 1 161 ? -12.628 5.702 27.702 1.00 94.38 161 GLN A N 1
ATOM 1274 C CA . GLN A 1 161 ? -13.453 6.575 28.535 1.00 94.38 161 GLN A CA 1
ATOM 1275 C C . GLN A 1 161 ? -14.874 6.023 28.727 1.00 94.38 161 GLN A C 1
ATOM 1277 O O . GLN A 1 161 ? -15.436 6.167 29.814 1.00 94.38 161 GLN A O 1
ATOM 1282 N N . ALA A 1 162 ? -15.448 5.377 27.709 1.00 92.00 162 ALA A N 1
ATOM 1283 C CA . ALA A 1 162 ? -16.759 4.728 27.788 1.00 92.00 162 ALA A CA 1
ATOM 1284 C C . ALA A 1 162 ? -16.723 3.372 28.526 1.00 92.00 162 ALA A C 1
ATOM 1286 O O . ALA A 1 162 ? -17.732 2.916 29.058 1.00 92.00 162 ALA A O 1
ATOM 1287 N N . GLN A 1 163 ? -15.563 2.718 28.617 1.00 93.44 163 GLN A N 1
ATOM 1288 C CA . GLN A 1 163 ? -15.446 1.393 29.234 1.00 93.44 163 GLN A CA 1
ATOM 1289 C C . GLN A 1 163 ? -15.965 1.314 30.689 1.00 93.44 163 GLN A C 1
ATOM 1291 O O . GLN A 1 163 ? -16.702 0.373 30.998 1.00 93.44 163 GLN A O 1
ATOM 1296 N N . PRO A 1 164 ? -15.634 2.243 31.612 1.00 95.25 164 PRO A N 1
ATOM 1297 C CA . PRO A 1 164 ? -16.105 2.164 32.992 1.00 95.25 164 PRO A CA 1
ATOM 1298 C C . PRO A 1 164 ? -17.618 2.351 33.108 1.00 95.25 164 PRO A C 1
ATOM 1300 O O . PRO A 1 164 ? -18.246 1.701 33.941 1.00 95.25 164 PRO A O 1
ATOM 1303 N N . THR A 1 165 ? -18.214 3.208 32.272 1.00 95.25 165 THR A N 1
ATOM 1304 C CA . THR A 1 165 ? -19.665 3.429 32.285 1.00 95.25 165 THR A CA 1
ATOM 1305 C C . THR A 1 165 ? -20.402 2.192 31.779 1.00 95.25 165 THR A C 1
ATOM 1307 O O . THR A 1 165 ? -21.371 1.775 32.410 1.00 95.25 165 THR A O 1
ATOM 1310 N N . LEU A 1 166 ? -19.900 1.542 30.722 1.00 93.38 166 LEU A N 1
ATOM 1311 C CA . LEU A 1 166 ? -20.430 0.266 30.229 1.00 93.38 166 LEU A CA 1
ATOM 1312 C C . LEU A 1 166 ? -20.342 -0.842 31.286 1.00 93.38 166 LEU A C 1
ATOM 1314 O O . LEU A 1 166 ? -21.321 -1.552 31.515 1.00 93.38 166 LEU A O 1
ATOM 1318 N N . ARG A 1 167 ? -19.204 -0.959 31.984 1.00 94.56 167 ARG A N 1
ATOM 1319 C CA . ARG A 1 167 ? -19.037 -1.937 33.074 1.00 94.56 167 ARG A CA 1
ATOM 1320 C C . ARG A 1 167 ? -20.007 -1.684 34.223 1.00 94.56 167 ARG A C 1
ATOM 1322 O O . ARG A 1 167 ? -20.717 -2.603 34.614 1.00 94.56 167 ARG A O 1
ATOM 1329 N N . ALA A 1 168 ? -20.108 -0.442 34.693 1.00 96.75 168 ALA A N 1
ATOM 1330 C CA . ALA A 1 168 ? -21.027 -0.079 35.770 1.00 96.75 168 ALA A CA 1
ATOM 1331 C C . ALA A 1 168 ? -22.499 -0.337 35.395 1.00 96.75 168 ALA A C 1
ATOM 1333 O O . ALA A 1 168 ? -23.286 -0.794 36.223 1.00 96.75 168 ALA A O 1
ATOM 1334 N N . LEU A 1 169 ? -22.883 -0.071 34.141 1.00 96.62 169 LEU A N 1
ATOM 1335 C CA . LEU A 1 169 ? -24.224 -0.379 33.638 1.00 96.62 169 LEU A CA 1
ATOM 1336 C C . LEU A 1 169 ? -24.477 -1.890 33.578 1.00 96.62 169 LEU A C 1
ATOM 1338 O O . LEU A 1 169 ? -25.550 -2.334 33.984 1.00 96.62 169 LEU A O 1
ATOM 1342 N N . SER A 1 170 ? -23.495 -2.676 33.127 1.00 94.88 170 SER A N 1
ATOM 1343 C CA . SER A 1 170 ? -23.582 -4.140 33.096 1.00 94.88 170 SER A CA 1
ATOM 1344 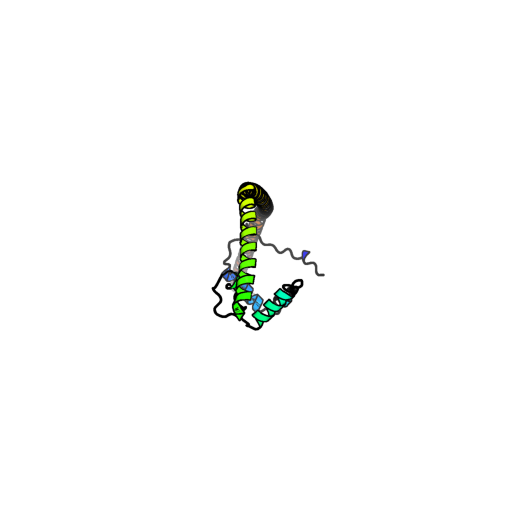C C . SER A 1 170 ? -23.699 -4.737 34.500 1.00 94.88 170 SER A C 1
ATOM 1346 O O . SER A 1 170 ? -24.528 -5.615 34.719 1.00 94.88 170 SER A O 1
ATOM 1348 N N . GLU A 1 171 ? -22.902 -4.262 35.456 1.00 96.94 171 GLU A N 1
ATOM 1349 C CA . GLU A 1 171 ? -22.950 -4.698 36.858 1.00 96.94 171 GLU A CA 1
ATOM 1350 C C . GLU A 1 171 ? -24.294 -4.347 37.500 1.00 96.94 171 GLU A C 1
ATOM 1352 O O . GLU A 1 171 ? -24.971 -5.205 38.061 1.00 96.94 171 GLU A O 1
ATOM 1357 N N . ARG A 1 172 ? -24.766 -3.110 37.322 1.00 97.56 172 ARG A N 1
ATOM 1358 C CA . ARG A 1 172 ? -26.086 -2.709 37.819 1.00 97.56 172 ARG A CA 1
ATOM 1359 C C . ARG A 1 172 ? -27.209 -3.548 37.206 1.00 97.56 172 ARG A C 1
ATOM 1361 O O . ARG A 1 172 ? -28.196 -3.853 37.875 1.00 97.56 172 ARG A O 1
ATOM 1368 N N . TRP A 1 173 ? -27.091 -3.903 35.930 1.00 97.44 173 TRP A N 1
ATOM 1369 C CA . TRP A 1 173 ? -28.063 -4.757 35.259 1.00 97.44 173 TRP A CA 1
ATOM 1370 C C . TRP A 1 173 ? -28.074 -6.178 35.836 1.00 97.44 173 TRP A C 1
ATOM 1372 O O . TRP A 1 173 ? -29.155 -6.702 36.121 1.00 97.44 173 TRP A O 1
ATOM 1382 N N . THR A 1 174 ? -26.909 -6.786 36.085 1.00 97.31 174 THR A N 1
ATOM 1383 C CA . THR A 1 174 ? -26.841 -8.119 36.707 1.00 97.31 174 THR A CA 1
ATOM 1384 C C . THR A 1 174 ? -27.362 -8.103 38.143 1.00 97.31 174 THR A C 1
ATOM 1386 O O . THR A 1 174 ? -28.127 -8.996 38.509 1.00 97.31 174 THR A O 1
ATOM 1389 N N . GLU A 1 175 ? -27.053 -7.068 38.926 1.00 97.25 175 GLU A N 1
ATOM 1390 C CA . GLU A 1 175 ? -27.603 -6.869 40.273 1.00 97.25 175 GLU A CA 1
ATOM 1391 C C . GLU A 1 175 ? -29.134 -6.767 40.260 1.00 97.25 175 GLU A C 1
ATOM 1393 O O . GLU A 1 175 ? -29.812 -7.424 41.054 1.00 97.25 175 GLU A O 1
ATOM 1398 N N . LEU A 1 176 ? -29.709 -5.989 39.334 1.00 97.62 176 LEU A N 1
ATOM 1399 C CA . LEU A 1 176 ? -31.162 -5.852 39.192 1.00 97.62 176 LEU A CA 1
ATOM 1400 C C . LEU A 1 176 ? -31.831 -7.177 38.814 1.00 97.62 176 LEU A C 1
ATOM 1402 O O . LEU A 1 176 ? -32.901 -7.502 39.340 1.00 97.62 176 LEU A O 1
ATOM 1406 N N . ILE A 1 177 ? -31.205 -7.965 37.937 1.00 97.25 177 ILE A N 1
ATOM 1407 C CA . ILE A 1 177 ? -31.688 -9.305 37.589 1.00 97.25 177 ILE A CA 1
ATOM 1408 C C . ILE A 1 177 ? -31.642 -10.220 38.811 1.00 97.25 177 ILE A C 1
ATOM 1410 O O . ILE A 1 177 ? -32.647 -10.855 39.130 1.00 97.25 177 ILE A O 1
ATOM 1414 N N . GLN A 1 178 ? -30.515 -10.260 39.522 1.00 97.38 178 GLN A N 1
ATOM 1415 C CA . GLN A 1 178 ? -30.356 -11.084 40.721 1.00 97.38 178 GLN A CA 1
ATOM 1416 C C . GLN A 1 178 ? -31.367 -10.697 41.804 1.00 97.38 178 GLN A C 1
ATOM 1418 O O . GLN A 1 178 ? -32.020 -11.572 42.373 1.00 97.38 178 GLN A O 1
ATOM 1423 N N . SER A 1 179 ? -31.571 -9.398 42.032 1.00 97.50 179 SER A N 1
ATOM 1424 C CA . SER A 1 179 ? -32.575 -8.875 42.962 1.00 97.50 179 SER A CA 1
ATOM 1425 C C . SER A 1 179 ? -33.992 -9.288 42.556 1.00 97.50 179 SER A C 1
ATOM 1427 O O . SER A 1 179 ? -34.755 -9.798 43.377 1.00 97.50 179 SER A O 1
ATOM 1429 N N . THR A 1 180 ? -34.334 -9.163 41.271 1.00 97.38 180 THR A N 1
ATOM 1430 C CA . THR A 1 180 ? -35.649 -9.566 40.753 1.00 97.38 180 THR A CA 1
ATOM 1431 C C . THR A 1 180 ? -35.886 -11.067 40.925 1.00 97.38 180 THR A C 1
ATOM 1433 O O . THR A 1 180 ? -36.984 -11.483 41.300 1.00 97.38 180 THR A O 1
ATOM 1436 N N . ILE A 1 181 ? -34.864 -11.890 40.675 1.00 96.94 181 ILE A N 1
ATOM 1437 C CA . ILE A 1 181 ? -34.924 -13.341 40.871 1.00 96.94 181 ILE A CA 1
ATOM 1438 C C . ILE A 1 181 ? -35.096 -13.669 42.361 1.00 96.94 181 ILE A C 1
ATOM 1440 O O . ILE A 1 181 ? -35.977 -14.457 42.702 1.00 96.94 181 ILE A O 1
ATOM 1444 N N . ALA A 1 182 ? -34.336 -13.027 43.253 1.00 97.12 182 ALA A N 1
ATOM 1445 C CA . ALA A 1 182 ? -34.445 -13.218 44.700 1.00 97.12 182 ALA A CA 1
ATOM 1446 C C . ALA A 1 182 ? -35.846 -12.872 45.232 1.00 97.12 182 ALA A C 1
ATOM 1448 O O . ALA A 1 182 ? -36.448 -13.675 45.944 1.00 97.12 182 ALA A O 1
ATOM 1449 N N . VAL A 1 183 ? -36.410 -11.730 44.823 1.00 97.12 183 VAL A N 1
ATOM 1450 C CA . VAL A 1 183 ? -37.771 -11.322 45.211 1.00 97.12 183 VAL A CA 1
ATOM 1451 C C . VAL A 1 183 ? -38.815 -12.318 44.703 1.00 97.12 183 VAL A C 1
ATOM 1453 O O . VAL A 1 183 ? -39.727 -12.683 45.442 1.00 97.12 183 VAL A O 1
ATOM 1456 N N . ARG A 1 184 ? -38.687 -12.806 43.461 1.00 96.50 184 ARG A N 1
ATOM 1457 C CA . ARG A 1 184 ? -39.604 -13.827 42.927 1.00 96.50 184 ARG A CA 1
ATOM 1458 C C . ARG A 1 184 ? -39.519 -15.142 43.701 1.00 96.50 184 ARG A C 1
ATOM 1460 O O . ARG A 1 184 ? -40.562 -15.725 43.982 1.00 96.50 184 ARG A O 1
ATOM 1467 N N . MET A 1 185 ? -38.314 -15.587 44.060 1.00 96.50 185 MET A N 1
ATOM 1468 C CA . MET A 1 185 ? -38.122 -16.810 44.846 1.00 96.50 185 MET A CA 1
ATOM 1469 C C . MET A 1 185 ? -38.728 -16.689 46.248 1.00 96.50 185 MET A C 1
ATOM 1471 O O . MET A 1 185 ? -39.433 -17.600 46.681 1.00 96.50 185 MET A O 1
ATOM 1475 N N . GLU A 1 186 ? -38.520 -15.564 46.938 1.00 96.94 186 GLU A N 1
ATOM 1476 C CA . GLU A 1 186 ? -39.112 -15.349 48.263 1.00 96.94 186 GLU A CA 1
ATOM 1477 C C . GLU A 1 186 ? -40.638 -15.208 48.203 1.00 96.94 186 GLU A C 1
ATOM 1479 O O . GLU A 1 186 ? -41.332 -15.814 49.017 1.00 96.94 186 GLU A O 1
ATOM 1484 N N . ASN A 1 187 ? -41.194 -14.525 47.197 1.00 95.75 187 ASN A N 1
ATOM 1485 C CA . ASN A 1 187 ? -42.648 -14.484 46.998 1.00 95.75 187 ASN A CA 1
ATOM 1486 C C . ASN A 1 187 ? -43.227 -15.888 46.776 1.00 95.75 187 ASN A C 1
ATOM 1488 O O . ASN A 1 187 ? -44.212 -16.255 47.410 1.00 95.75 187 ASN A O 1
ATOM 1492 N N . GLN A 1 188 ? -42.582 -16.713 45.946 1.00 96.19 188 GLN A N 1
ATOM 1493 C CA . GLN A 1 188 ? -43.021 -18.089 45.712 1.00 96.19 188 GLN A CA 1
ATOM 1494 C C . GLN A 1 188 ? -42.944 -18.948 46.985 1.00 96.19 188 GLN A C 1
ATOM 1496 O O . GLN A 1 188 ? -43.825 -19.775 47.238 1.00 96.19 188 GLN A O 1
ATOM 1501 N N . ARG A 1 189 ? -41.904 -18.755 47.803 1.00 95.88 189 ARG A N 1
ATOM 1502 C CA . ARG A 1 189 ? -41.765 -19.417 49.104 1.00 95.88 189 ARG A CA 1
ATOM 1503 C C . ARG A 1 189 ? -42.876 -18.995 50.066 1.00 95.88 189 ARG A C 1
ATOM 1505 O O . ARG A 1 189 ? -43.471 -19.863 50.706 1.00 95.88 189 ARG A O 1
ATOM 1512 N N . LEU A 1 190 ? -43.162 -17.697 50.162 1.00 95.50 190 LEU A N 1
ATOM 1513 C CA . LEU A 1 190 ? -44.239 -17.160 50.997 1.00 95.50 190 LEU A CA 1
ATOM 1514 C C . LEU A 1 190 ? -45.609 -17.666 50.529 1.00 95.50 190 LEU A C 1
ATOM 1516 O O . LEU A 1 190 ? -46.398 -18.117 51.354 1.00 95.50 190 LEU A O 1
ATOM 1520 N N . ASP A 1 191 ? -45.865 -17.709 49.221 1.00 94.62 191 ASP A N 1
ATOM 1521 C CA . ASP A 1 191 ? -47.097 -18.270 48.655 1.00 94.62 191 ASP A CA 1
ATOM 1522 C C . ASP A 1 191 ? -47.271 -19.755 49.002 1.00 94.62 191 ASP A C 1
ATOM 1524 O O . ASP A 1 191 ? -48.376 -20.203 49.322 1.00 94.62 191 ASP A O 1
ATOM 1528 N N . ALA A 1 192 ? -46.189 -20.540 48.968 1.00 93.06 192 ALA A N 1
ATOM 1529 C CA . ALA A 1 192 ? -46.220 -21.942 49.381 1.00 93.06 192 ALA A CA 1
ATOM 1530 C C . ALA A 1 192 ? -46.542 -22.089 50.878 1.00 93.06 192 ALA A C 1
ATOM 1532 O O . ALA A 1 192 ? -47.360 -22.934 51.249 1.00 93.06 192 ALA A O 1
ATOM 1533 N N . GLN A 1 193 ? -45.961 -21.237 51.729 1.00 92.69 193 GLN A N 1
ATOM 1534 C CA . GLN A 1 193 ? -46.271 -21.200 53.162 1.00 92.69 193 GLN A CA 1
ATOM 1535 C C . GLN A 1 193 ? -47.725 -20.790 53.424 1.00 92.69 193 GLN A C 1
ATOM 1537 O O . GLN A 1 193 ? -48.397 -21.430 54.231 1.00 92.69 193 GLN A O 1
ATOM 1542 N N . ILE A 1 194 ? -48.244 -19.781 52.716 1.00 92.31 194 ILE A N 1
ATOM 1543 C CA . ILE A 1 194 ? -49.646 -19.352 52.822 1.00 92.31 194 ILE A CA 1
ATOM 1544 C C . ILE A 1 194 ? -50.582 -20.498 52.431 1.00 92.31 194 ILE A C 1
ATOM 1546 O O . ILE A 1 194 ? -51.513 -20.794 53.177 1.00 92.31 194 ILE A O 1
ATOM 1550 N N . LYS A 1 195 ? -50.319 -21.194 51.317 1.00 91.00 195 LYS A N 1
ATOM 1551 C CA . LYS A 1 195 ? -51.106 -22.369 50.904 1.00 91.00 195 LYS A CA 1
ATOM 1552 C C . LYS A 1 195 ? -51.081 -23.478 51.956 1.00 91.00 195 LYS A C 1
ATOM 1554 O O . LYS A 1 195 ? -52.118 -24.074 52.242 1.00 91.00 195 LYS A O 1
ATOM 1559 N N . GLN A 1 196 ? -49.921 -23.738 52.561 1.00 90.06 196 GLN A N 1
ATOM 1560 C CA . GLN A 1 196 ? -49.796 -24.730 53.627 1.00 90.06 196 GLN A CA 1
ATOM 1561 C C . GLN A 1 196 ? -50.609 -24.328 54.867 1.00 90.06 196 GLN A C 1
ATOM 1563 O O . GLN A 1 196 ? -51.370 -25.144 55.384 1.00 90.06 196 GLN A O 1
ATOM 1568 N N . LEU A 1 197 ? -50.522 -23.071 55.307 1.00 88.38 197 LEU A N 1
ATOM 1569 C CA . LEU A 1 197 ? -51.306 -22.563 56.437 1.00 88.38 197 LEU A CA 1
ATOM 1570 C C . LEU A 1 197 ? -52.814 -22.576 56.150 1.00 88.38 197 LEU A C 1
ATOM 1572 O O . LEU A 1 197 ? -53.592 -22.968 57.015 1.00 88.38 197 LEU A O 1
ATOM 1576 N N . GLN A 1 198 ? -53.235 -22.226 54.933 1.00 86.12 198 GLN A N 1
ATOM 1577 C CA . GLN A 1 198 ? -54.637 -22.309 54.508 1.00 86.12 198 GLN A CA 1
ATOM 1578 C C . GLN A 1 198 ? -55.168 -23.746 54.536 1.00 86.12 198 GLN A C 1
ATOM 1580 O O . GLN A 1 198 ? -56.316 -23.952 54.911 1.00 86.12 198 GLN A O 1
ATOM 1585 N N . SER A 1 199 ? -54.339 -24.741 54.200 1.00 82.69 199 SER A N 1
ATOM 1586 C CA . SER A 1 199 ? -54.725 -26.155 54.306 1.00 82.69 199 SER A CA 1
ATOM 1587 C C . SER A 1 199 ? -54.837 -26.665 55.751 1.00 82.69 199 SER A C 1
ATOM 1589 O O . SER A 1 199 ? -55.550 -27.632 56.002 1.00 82.69 199 SER A O 1
ATOM 1591 N N . GLN A 1 200 ? -54.142 -26.027 56.699 1.00 78.38 200 GLN A N 1
ATOM 1592 C CA . GLN A 1 200 ? -54.155 -26.383 58.125 1.00 78.38 200 GLN A CA 1
ATOM 1593 C C . GLN A 1 200 ? -55.207 -25.610 58.932 1.00 78.38 200 GLN A C 1
ATOM 1595 O O . GLN A 1 200 ? -55.546 -26.015 60.045 1.00 78.38 200 GLN A O 1
ATOM 1600 N N . ALA A 1 201 ? -55.722 -24.501 58.402 1.00 62.69 201 ALA A N 1
ATOM 1601 C CA . ALA A 1 201 ? -56.803 -23.761 59.029 1.00 62.69 201 ALA A CA 1
ATOM 1602 C C . ALA A 1 201 ? -58.115 -24.566 58.923 1.00 62.69 201 ALA A C 1
ATOM 1604 O O . ALA A 1 201 ? -58.485 -24.982 57.822 1.00 62.69 201 ALA A O 1
ATOM 1605 N N . PRO A 1 202 ? -58.847 -24.797 60.030 1.00 54.38 202 PRO A N 1
ATOM 1606 C CA . PRO A 1 202 ? -60.135 -25.471 59.962 1.00 54.38 202 PRO A CA 1
ATOM 1607 C C . PRO A 1 202 ? -61.112 -24.621 59.143 1.00 54.38 202 PRO A C 1
ATOM 1609 O O . PRO A 1 202 ? -61.274 -23.427 59.411 1.00 54.38 202 PRO A O 1
ATOM 1612 N N . SER A 1 203 ? -61.771 -25.242 58.158 1.00 54.69 203 SER A N 1
ATOM 1613 C CA . SER A 1 203 ? -62.949 -24.647 57.523 1.00 54.69 203 SER A CA 1
ATOM 1614 C C . SER A 1 203 ? -63.944 -24.302 58.626 1.00 54.69 203 SER A C 1
ATOM 1616 O O . SER A 1 203 ? -64.343 -25.184 59.388 1.00 54.69 203 SER A O 1
ATOM 1618 N N . LYS A 1 204 ? -64.309 -23.024 58.726 1.00 44.91 204 LYS A N 1
ATOM 1619 C CA . LYS A 1 204 ? -65.560 -22.647 59.386 1.00 44.91 204 LYS A CA 1
ATOM 1620 C C . LYS A 1 204 ? -66.746 -23.227 58.624 1.00 44.91 204 LYS A C 1
ATOM 1622 O O . LYS A 1 204 ? -66.592 -23.460 57.401 1.00 44.91 204 LYS A O 1
#

Foldseek 3Di:
DDPPVVDPDDDQVLQDDDDDVVVVVVVVVVVVVVDPPPPCDCVVVVPVPPQPCPVNVVVSVVVVCVVVVNDDDDDDCVLVDQDDDPDPVCVVVSVVSVVVVVVVVVVVVVVVVCCVVCVVVVVVVVVVVVVVVVVVVVVVVVVVVVVVVVVVVVSNVVSVVCNVVVVVVVVVVVVVVVVVVVVVVVVVVVVVVVVVVVVVDDDD

Secondary structure (DSSP, 8-state):
---GGG------TTTSPP--HHHHHHHHHHHHHH-------GGGS------TTTT-HHHHHHHHHHHTTPPPPPP--GGGS-PPPSSHHHHHHHHHHHHHHHHHHHHHHHHHHHHHHHHHHHHHHHHHHHHHHHHHHHHHHHHHHHHHHHHHHHHHHHHHHHHHHHHHHHHHHHHHHHHHHHHHHHHHHHHHHHHHHHHHSPP-

Organism: Batrachochytrium dendrobatidis (strain JAM81 / FGSC 10211) (NCBI:txid684364)

Mean predicted aligned error: 12.66 Å

InterPro domains:
  IPR008409 Pre-mRNA-splicing factor SPF27 [PF05700] (8-201)
  IPR008409 Pre-mRNA-splicing factor SPF27 [PTHR13296] (6-200)

Radius of gyration: 41.27 Å; Cα contacts (8 Å, |Δi|>4): 34; chains: 1; bounding box: 97×40×118 Å

pLDDT: mean 87.25, std 12.67, range [39.41, 98.44]

Sequence (204 aa):
MDDFDSVLVDCLPYIDPDYDPAIVDALVNAELQSSRIPRPTLDLIKLNETELFKDHPALAGLLDQVAAGIKMQAIDTTRFRLEAPTDENEWDAAVNNARAQLEHQSQRLVNLELVTRMGANAWRIHNYQLEAAIKNMKSQLELCNERIEAVNKIRKADQMQAQPTLRALSERWTELIQSTIAVRMENQRLDAQIKQLQSQAPSK

Solvent-accessible surface area (backbone atoms only — not comparable to full-atom values): 12205 Å² total; per-residue (Å²): 133,80,71,67,83,76,62,85,82,82,82,54,83,88,75,54,77,92,74,63,63,69,60,52,51,51,52,51,52,52,48,57,71,71,46,86,69,76,70,87,43,71,82,72,50,79,67,73,82,74,68,68,48,74,93,34,64,71,56,34,52,49,50,52,39,48,74,71,67,50,79,78,80,75,82,79,62,65,82,82,50,89,68,81,60,90,48,82,85,41,39,64,57,40,51,52,49,51,53,53,50,50,54,50,52,54,53,47,50,56,51,47,53,50,41,71,73,44,38,68,59,52,51,52,52,50,50,53,52,49,54,51,52,51,52,50,54,51,53,53,51,50,54,51,49,52,51,52,49,52,53,51,52,50,54,47,51,56,50,62,64,46,45,61,56,53,49,52,52,52,52,52,49,52,50,51,50,52,50,52,52,50,53,51,52,52,50,54,52,50,50,52,50,51,52,52,51,59,72,68,50,78,84,128